Protein AF-A0A9P5BWC4-F1 (afdb_monomer_lite)

pLDDT: mean 88.91, std 15.59, range [34.78, 98.5]

Radius of gyration: 26.13 Å; chains: 1; bounding box: 69×58×62 Å

Foldseek 3Di:
DDDDWFKDKDFLADPLLVVVNCVQFPDWDDDPTMIIGGGPGGWDDWADANVNFIWTDTPVAIDTDHPDPLVVVLVCVLPPPDPDDDDRVRVQQWPDWYFDRPDPDRFAIKTWGDDDDPDDTWIWGGDPPDDIDTPVVVVVPDDDDDDDPCPDDDDDDDPPQQPDKDKDFAQDAAFPDPVDPQTDGDHHGDIDIGSDCLPDPGDQPPLLLVLLVVVVVVCVVQQDFQAHQDAPQQVVSFQPDPPPVCCVVLVVASNSHALVRVVSNVVSVVPDALVVLVVVLVCLQLVNSLRSHHPVRNPVNSVNSVVVSVSSVVSNVVRVD

Secondary structure (DSSP, 8-state):
-EEETTEEEESS--HHHHHHHHHTEEEEEE-SS-EEEEESS-EEEEEE-TTS-EEEEETTEEEEE--SHHHHHHHHHHSTT--SPPPHHHHTTEEEEEE-TTSSSTT-EEEEEPP-TTSPPPEEEE-TTSPPEEHHHHHHT--S---------------PPPS--EEEE-SSSB-SSTT-TTS--B-TT-EEEES---STT----HHHHHHHHHHHHHHHHH--TTTB-S---HHHH------TTTHHHHHHSTT---HHHHHHHHHTTS--SHHHHHHHHHHT-HHHHTTTB-TTTHHHHHHHHHHHHHHHHHHHHHHH-

Structure (mmCIF, N/CA/C/O backbone):
data_AF-A0A9P5BWC4-F1
#
_entry.id   AF-A0A9P5BWC4-F1
#
loop_
_atom_site.group_PDB
_atom_site.id
_atom_site.type_symbol
_atom_site.label_atom_id
_atom_site.label_alt_id
_atom_site.label_comp_id
_atom_site.label_asym_id
_atom_site.label_entity_id
_atom_site.label_seq_id
_atom_site.pdbx_PDB_ins_code
_atom_site.Cartn_x
_atom_site.Cartn_y
_atom_site.Cartn_z
_atom_site.occupancy
_atom_site.B_iso_or_equiv
_atom_site.auth_seq_id
_atom_site.auth_comp_id
_atom_site.auth_asym_id
_atom_site.auth_atom_id
_atom_site.pdbx_PDB_model_num
ATOM 1 N N . MET A 1 1 ? -3.310 13.155 5.811 1.00 94.44 1 MET A N 1
ATOM 2 C CA . MET A 1 1 ? -3.498 13.268 7.276 1.00 94.44 1 MET A CA 1
ATOM 3 C C . MET A 1 1 ? -2.610 12.244 7.963 1.00 94.44 1 MET A C 1
ATOM 5 O O . MET A 1 1 ? -2.406 11.184 7.387 1.00 94.44 1 MET A O 1
ATOM 9 N N . ALA A 1 2 ? -2.095 12.535 9.154 1.00 96.62 2 ALA A N 1
ATOM 10 C CA . ALA A 1 2 ? -1.363 11.582 9.986 1.00 96.62 2 ALA A CA 1
ATOM 11 C C . ALA A 1 2 ? -1.826 11.703 11.443 1.00 96.62 2 ALA A C 1
AT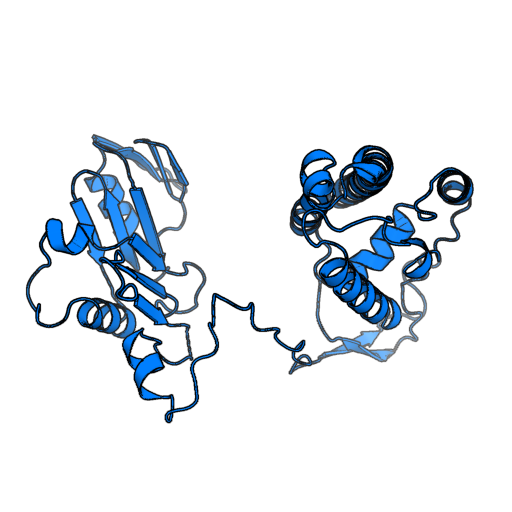OM 13 O O . ALA A 1 2 ? -2.114 12.806 11.908 1.00 96.62 2 ALA A O 1
ATOM 14 N N . TRP A 1 3 ? -1.888 10.586 12.167 1.00 97.00 3 TRP A N 1
ATOM 15 C CA . TRP A 1 3 ? -2.211 10.578 13.592 1.00 97.00 3 TRP A CA 1
ATOM 16 C C . TRP A 1 3 ? -1.465 9.467 14.327 1.00 97.00 3 TRP A C 1
ATOM 18 O O . TRP A 1 3 ? -1.082 8.454 13.743 1.00 97.00 3 TRP A O 1
ATOM 28 N N . ALA A 1 4 ? -1.242 9.675 15.621 1.00 96.38 4 ALA A N 1
ATOM 29 C CA . ALA A 1 4 ? -0.647 8.700 16.519 1.00 96.38 4 ALA A CA 1
ATOM 30 C C . ALA A 1 4 ? -1.188 8.917 17.935 1.00 96.38 4 ALA A C 1
ATOM 32 O O . ALA A 1 4 ? -0.950 9.959 18.548 1.00 96.38 4 ALA A O 1
ATOM 33 N N . LYS A 1 5 ? -1.882 7.907 18.477 1.00 94.44 5 LYS A N 1
ATOM 34 C CA . LYS A 1 5 ? -2.564 7.983 19.780 1.00 94.44 5 LYS A CA 1
ATOM 35 C C . LYS A 1 5 ? -3.547 9.162 19.805 1.00 94.44 5 LYS A C 1
ATOM 37 O O . LYS A 1 5 ? -4.587 9.080 19.164 1.00 94.44 5 LYS A O 1
ATOM 42 N N . THR A 1 6 ? -3.208 10.237 20.510 1.00 97.56 6 THR A N 1
ATOM 43 C CA . THR A 1 6 ? -4.019 11.453 20.647 1.00 97.56 6 THR A CA 1
ATOM 44 C C . THR A 1 6 ? -3.513 12.612 19.791 1.00 97.56 6 THR A C 1
ATOM 46 O O . THR A 1 6 ? -4.185 13.629 19.692 1.00 97.56 6 THR A O 1
ATOM 49 N N . SER A 1 7 ? -2.344 12.507 19.163 1.00 97.88 7 SER A N 1
ATOM 50 C CA . SER A 1 7 ? -1.806 13.576 18.317 1.00 97.88 7 SER A CA 1
ATOM 51 C C . SER A 1 7 ? -2.222 13.381 16.865 1.00 97.88 7 SER A C 1
ATOM 53 O O . SER A 1 7 ? -2.190 12.259 16.357 1.00 97.88 7 SER A O 1
ATOM 55 N N . TRP A 1 8 ? -2.545 14.471 16.175 1.00 98.38 8 TRP A N 1
ATOM 56 C CA . TRP A 1 8 ? -2.853 14.459 14.746 1.00 98.38 8 TRP A CA 1
ATOM 57 C C . TRP A 1 8 ? -2.304 15.694 14.035 1.00 98.38 8 TRP A C 1
ATOM 59 O O . TRP A 1 8 ? -2.077 16.740 14.644 1.00 98.38 8 TRP A O 1
ATOM 69 N N . ALA A 1 9 ? -2.095 15.554 12.730 1.00 98.38 9 ALA A N 1
ATOM 70 C CA . ALA A 1 9 ? -1.786 16.639 11.815 1.00 98.38 9 ALA A CA 1
ATOM 71 C C . ALA A 1 9 ? -2.451 16.385 10.456 1.00 98.38 9 ALA A C 1
ATOM 73 O O . ALA A 1 9 ? -2.458 15.261 9.937 1.00 98.38 9 ALA A O 1
ATOM 74 N N . CYS A 1 10 ? -2.997 17.431 9.849 1.00 97.75 10 CYS A N 1
ATOM 75 C CA . CYS A 1 10 ? -3.604 17.379 8.530 1.00 97.75 10 CYS A CA 1
ATOM 76 C C . CYS A 1 10 ? -3.063 18.490 7.618 1.00 97.75 10 CYS A C 1
ATOM 78 O O . CYS A 1 10 ? -2.570 19.526 8.060 1.00 97.75 10 CYS A O 1
ATOM 80 N N . HIS A 1 11 ? -3.121 18.216 6.319 1.00 97.19 11 HIS A N 1
ATOM 81 C CA . HIS A 1 11 ? -2.798 19.138 5.239 1.00 97.19 11 HIS A CA 1
ATOM 82 C C . HIS A 1 11 ? -3.686 18.759 4.056 1.00 97.19 11 HIS A C 1
ATOM 84 O O . HIS A 1 11 ? -3.757 17.573 3.721 1.00 97.19 11 HIS A O 1
ATOM 90 N N . GLY A 1 12 ? -4.368 19.739 3.460 1.00 95.50 12 GLY A N 1
ATOM 91 C CA . GLY A 1 12 ? -5.201 19.528 2.272 1.00 95.50 12 GLY A CA 1
ATOM 92 C C . GLY A 1 12 ? -6.373 18.561 2.473 1.00 95.50 12 GLY A C 1
ATOM 93 O O . GLY A 1 12 ? -6.805 17.931 1.513 1.00 95.50 12 GLY A O 1
ATOM 94 N N . VAL A 1 13 ? -6.859 18.396 3.707 1.00 96.88 13 VAL A N 1
ATOM 95 C CA . VAL A 1 13 ? -8.089 17.635 3.977 1.00 96.88 13 VAL A CA 1
ATOM 96 C C . VAL A 1 13 ? -9.312 18.544 3.796 1.00 96.88 13 VAL A C 1
ATOM 98 O O . VAL A 1 13 ? -9.171 19.765 3.877 1.00 96.88 13 VAL A O 1
ATOM 101 N N . PRO A 1 14 ? -10.514 17.991 3.563 1.00 97.31 14 PRO A N 1
ATOM 102 C CA . PRO A 1 14 ? -11.726 18.799 3.518 1.00 97.31 14 PRO A CA 1
ATOM 103 C C . PRO A 1 14 ? -11.956 19.560 4.827 1.00 97.31 14 PRO A C 1
ATOM 105 O O . PRO A 1 14 ? -11.762 19.009 5.912 1.00 97.31 14 PRO A O 1
ATOM 108 N N . ALA A 1 15 ? -12.461 20.793 4.727 1.00 97.00 15 ALA A N 1
ATOM 109 C CA . ALA A 1 15 ? -12.712 21.656 5.885 1.00 97.00 15 ALA A CA 1
ATOM 110 C C . ALA A 1 15 ? -13.647 21.014 6.928 1.00 97.00 15 ALA A C 1
ATOM 112 O O . ALA A 1 15 ? -13.484 21.247 8.120 1.00 97.00 15 ALA A O 1
ATOM 113 N N . ALA A 1 16 ? -14.594 20.172 6.498 1.00 96.81 16 ALA A N 1
ATOM 114 C CA . ALA A 1 16 ? -15.479 19.442 7.406 1.00 96.81 16 ALA A CA 1
ATOM 115 C C . ALA A 1 16 ? -14.718 18.427 8.282 1.00 96.81 16 ALA A C 1
ATOM 117 O O . ALA A 1 16 ? -14.978 18.330 9.477 1.00 96.81 16 ALA A O 1
ATOM 118 N N . VAL A 1 17 ? -13.729 17.728 7.709 1.00 97.81 17 VAL A N 1
ATOM 119 C CA . VAL A 1 17 ? -12.868 16.785 8.444 1.00 97.81 17 VAL A CA 1
ATOM 120 C C . VAL A 1 17 ? -12.001 17.534 9.448 1.00 97.81 17 VAL A C 1
ATOM 122 O O . VAL A 1 17 ? -11.876 17.119 10.595 1.00 97.81 17 VAL A O 1
ATOM 125 N N . GLU A 1 18 ? -11.408 18.651 9.023 1.00 98.06 18 GLU A N 1
ATOM 126 C CA . GLU A 1 18 ? -10.597 19.496 9.898 1.00 98.06 18 GLU A CA 1
ATOM 127 C C . GLU A 1 18 ? -11.415 20.067 11.062 1.00 98.06 18 GLU A C 1
ATOM 129 O O . GLU A 1 18 ? -10.979 19.986 12.208 1.00 98.06 18 GLU A O 1
ATOM 134 N N . ALA A 1 19 ? -12.619 20.576 10.788 1.00 97.88 19 ALA A N 1
ATOM 135 C CA . ALA A 1 19 ? -13.518 21.101 11.810 1.00 97.88 19 ALA A CA 1
ATOM 136 C C . ALA A 1 19 ? -13.886 20.037 12.856 1.00 97.88 19 ALA A C 1
ATOM 138 O O . ALA A 1 19 ? -13.825 20.321 14.053 1.00 97.88 19 ALA A O 1
ATOM 139 N N . GLU A 1 20 ? -14.194 18.809 12.423 1.00 98.12 20 GLU A N 1
ATOM 140 C CA . GLU A 1 20 ? -14.492 17.694 13.329 1.00 98.12 20 GLU A CA 1
ATOM 141 C C . GLU A 1 20 ? -13.274 17.340 14.199 1.00 98.12 20 GLU A C 1
ATOM 143 O O . GLU A 1 20 ? -13.383 17.222 15.418 1.00 98.12 20 GLU A O 1
ATOM 148 N N . LEU A 1 21 ? -12.076 17.248 13.610 1.00 98.12 21 LEU A N 1
ATOM 149 C CA . LEU A 1 21 ? -10.846 16.977 14.365 1.00 98.12 21 LEU A CA 1
ATOM 150 C C . LEU A 1 21 ? -10.536 18.083 15.381 1.00 98.12 21 LEU A C 1
ATOM 152 O O . LEU A 1 21 ? -10.127 17.787 16.506 1.00 98.12 21 LEU A O 1
ATOM 156 N N . CYS A 1 22 ? -10.755 19.348 15.020 1.00 97.94 22 CYS A N 1
ATOM 157 C CA . CYS A 1 22 ? -10.621 20.481 15.932 1.00 97.94 22 CYS A CA 1
ATOM 158 C C . CYS A 1 22 ? -11.639 20.417 17.078 1.00 97.94 22 CYS A C 1
ATOM 160 O O . CYS A 1 22 ? -11.273 20.707 18.217 1.00 97.94 22 CYS A O 1
ATOM 162 N N . GLN A 1 23 ? -12.876 19.991 16.809 1.00 97.81 23 GLN A N 1
ATOM 163 C CA . GLN A 1 23 ? -13.914 19.803 17.826 1.00 97.81 23 GLN A CA 1
ATOM 164 C C . GLN A 1 23 ? -13.590 18.652 18.791 1.00 97.81 23 GLN A C 1
ATOM 166 O O . GLN A 1 23 ? -13.830 18.774 19.991 1.00 97.81 23 GLN A O 1
ATOM 171 N N . LEU A 1 24 ? -12.998 17.567 18.288 1.00 97.69 24 LEU A N 1
ATOM 172 C CA . LEU A 1 24 ? -12.519 16.432 19.089 1.00 97.69 24 LEU A CA 1
ATOM 173 C C . LEU A 1 24 ? -11.205 16.726 19.835 1.00 97.69 24 LEU A C 1
ATOM 175 O O . LEU A 1 24 ? -10.704 15.886 20.586 1.00 97.69 24 LEU A O 1
ATOM 179 N N . SER A 1 25 ? -10.607 17.900 19.618 1.00 98.19 25 SER A N 1
ATOM 180 C CA . SER A 1 25 ? -9.316 18.269 20.192 1.00 98.19 25 SER A CA 1
ATOM 181 C C . SER A 1 25 ? -9.442 19.075 21.476 1.00 98.19 25 SER A C 1
ATOM 183 O O . SER A 1 25 ? -10.144 20.076 21.548 1.00 98.19 25 SER A O 1
ATOM 185 N N . SER A 1 26 ? -8.658 18.685 22.481 1.00 97.81 26 SER A N 1
ATOM 186 C CA . SER A 1 26 ? -8.437 19.478 23.696 1.00 97.81 26 SER A CA 1
ATOM 187 C C . SER A 1 26 ? -7.646 20.762 23.417 1.00 97.81 26 SER A C 1
ATOM 189 O O . SER A 1 26 ? -7.842 21.777 24.081 1.00 97.81 26 SER A O 1
ATOM 191 N N . ALA A 1 27 ? -6.756 20.717 22.423 1.00 98.06 27 ALA A N 1
ATOM 192 C CA . ALA A 1 27 ? -5.998 21.849 21.913 1.00 98.06 27 ALA A CA 1
ATOM 193 C C . ALA A 1 27 ? -5.637 21.599 20.446 1.00 98.06 27 ALA A C 1
ATOM 195 O O . ALA A 1 27 ? -5.314 20.472 20.070 1.00 98.06 27 ALA A O 1
ATOM 196 N N . HIS A 1 28 ? -5.645 22.647 19.629 1.00 98.00 28 HIS A N 1
ATOM 197 C CA . HIS A 1 28 ? -5.171 22.597 18.250 1.00 98.00 28 HIS A CA 1
ATOM 198 C C . HIS A 1 28 ? -4.432 23.889 17.896 1.00 98.00 28 HIS A C 1
ATOM 200 O O . HIS A 1 28 ? -4.566 24.913 18.567 1.00 98.00 28 HIS A O 1
ATOM 206 N N . MET A 1 29 ? -3.616 23.814 16.855 1.00 97.62 29 MET A N 1
ATOM 207 C CA . MET A 1 29 ? -2.871 24.920 16.284 1.00 97.62 29 MET A CA 1
ATOM 208 C C . MET A 1 29 ? -3.071 24.896 14.773 1.00 97.62 29 MET A C 1
ATOM 210 O O . MET A 1 29 ? -2.797 23.894 14.112 1.00 97.62 29 MET A O 1
ATOM 214 N N . GLU A 1 30 ? -3.520 26.024 14.241 1.00 97.75 30 GLU A N 1
ATOM 215 C CA . GLU A 1 30 ? -3.665 26.246 12.809 1.00 97.75 30 GLU A CA 1
ATOM 216 C C . GLU A 1 30 ? -2.444 27.018 12.295 1.00 97.75 30 GLU A C 1
ATOM 218 O O . GLU A 1 30 ? -2.030 28.033 12.865 1.00 97.75 30 GLU A O 1
ATOM 223 N N . SER A 1 31 ? -1.834 26.527 11.220 1.00 95.75 31 SER A N 1
ATOM 224 C CA . SER A 1 31 ? -0.786 27.232 10.481 1.00 95.75 31 SER A CA 1
ATOM 225 C C . SER A 1 31 ? -1.206 27.396 9.022 1.00 95.75 31 SER A C 1
ATOM 227 O O . SER A 1 31 ? -2.163 26.781 8.571 1.00 95.75 31 SER A O 1
ATOM 229 N N . LYS A 1 32 ? -0.464 28.194 8.242 1.00 94.50 32 LYS A N 1
ATOM 230 C CA . LYS A 1 32 ? -0.813 28.485 6.835 1.00 94.50 32 LYS A CA 1
ATOM 231 C C . LYS A 1 32 ? -1.010 27.248 5.954 1.00 94.50 32 LYS A C 1
ATOM 233 O O . LYS A 1 32 ? -1.669 27.349 4.927 1.00 94.50 32 LYS A O 1
ATOM 238 N N . SER A 1 33 ? -0.367 26.135 6.292 1.00 94.62 33 SER A N 1
ATOM 239 C CA . SER A 1 33 ? -0.418 24.910 5.497 1.00 94.62 33 SER A CA 1
ATOM 240 C C . SER A 1 33 ? -0.833 23.690 6.303 1.00 94.62 33 SER A C 1
ATOM 242 O O . SER A 1 33 ? -1.333 22.743 5.719 1.00 94.62 33 SER A O 1
ATOM 244 N N . ILE A 1 34 ? -0.604 23.657 7.611 1.00 97.44 34 ILE A N 1
ATOM 245 C CA . ILE A 1 34 ? -0.814 22.455 8.422 1.00 97.44 34 ILE A CA 1
ATOM 246 C C . ILE A 1 34 ? -1.652 22.819 9.637 1.00 97.44 34 ILE A C 1
ATOM 248 O O . ILE A 1 34 ? -1.305 23.758 10.356 1.00 97.44 34 ILE A O 1
ATOM 252 N N . THR A 1 35 ? -2.675 22.023 9.910 1.00 98.44 35 THR A N 1
ATOM 253 C CA . THR A 1 35 ? -3.417 22.077 11.171 1.00 98.44 35 THR A CA 1
ATOM 254 C C . THR A 1 35 ? -3.061 20.841 11.979 1.00 98.44 35 THR A C 1
ATOM 256 O O . THR A 1 35 ? -2.995 19.733 11.444 1.00 98.44 35 THR A O 1
ATOM 259 N N . CYS A 1 36 ? -2.753 21.015 13.258 1.00 98.50 36 CYS A N 1
ATOM 260 C CA . CYS A 1 36 ? -2.413 19.911 14.147 1.00 98.50 36 CYS A CA 1
ATOM 261 C C . CYS A 1 36 ? -3.035 20.095 15.525 1.00 98.50 36 CYS A C 1
ATOM 263 O O . CYS A 1 36 ? -3.363 21.208 15.929 1.00 98.50 36 CYS A O 1
ATOM 265 N N . GLY A 1 37 ? -3.193 19.004 16.267 1.00 98.19 37 GLY A N 1
ATOM 266 C CA . GLY A 1 37 ? -3.818 19.067 17.580 1.00 98.19 37 GLY A CA 1
ATOM 267 C C . GLY A 1 37 ? -3.627 17.827 18.438 1.00 98.19 37 GLY A C 1
ATOM 268 O O . GLY A 1 37 ? -2.994 16.842 18.044 1.00 98.19 37 GLY A O 1
ATOM 269 N N . PHE A 1 38 ? -4.183 17.919 19.642 1.00 98.19 38 PHE A N 1
ATOM 270 C CA . PHE A 1 38 ? -4.240 16.867 20.646 1.00 98.19 38 PHE A CA 1
ATOM 271 C C . PHE A 1 38 ? -5.699 16.552 20.952 1.00 98.19 38 PHE A C 1
ATOM 273 O O . PHE A 1 38 ? -6.398 17.337 21.597 1.00 98.19 38 PHE A O 1
ATOM 280 N N . LEU A 1 39 ? -6.143 15.390 20.502 1.00 98.06 39 LEU A N 1
ATOM 281 C CA . LEU A 1 39 ? -7.465 14.846 20.755 1.00 98.06 39 LEU A CA 1
ATOM 282 C C . LEU A 1 39 ? -7.668 14.604 22.246 1.00 98.06 39 LEU A C 1
ATOM 284 O O . LEU A 1 39 ? -6.728 14.255 22.965 1.00 98.06 39 LEU A O 1
ATOM 288 N N . THR A 1 40 ? -8.905 14.762 22.699 1.00 97.56 40 THR A N 1
ATOM 289 C CA . THR A 1 40 ? -9.308 14.338 24.044 1.00 97.56 40 THR A CA 1
ATOM 290 C C . THR A 1 40 ? -9.186 12.825 24.228 1.00 97.56 40 THR A C 1
ATOM 292 O O . THR A 1 40 ? -8.901 12.385 25.335 1.00 97.56 40 THR A O 1
ATOM 295 N N . ASP A 1 41 ? -9.329 12.051 23.146 1.00 95.81 41 ASP A N 1
ATOM 296 C CA . ASP A 1 41 ? -9.208 10.589 23.115 1.00 95.81 41 ASP A CA 1
ATOM 297 C C . ASP A 1 41 ? -8.526 10.085 21.828 1.00 95.81 41 ASP A C 1
ATOM 299 O O . ASP A 1 41 ? -8.212 10.860 20.932 1.00 95.81 41 ASP A O 1
ATOM 303 N N . SER A 1 42 ? -8.257 8.782 21.704 1.00 96.44 42 SER A N 1
ATOM 304 C CA . SER A 1 42 ? -7.598 8.238 20.505 1.00 96.44 42 SER A CA 1
ATOM 305 C C . SER A 1 42 ? -8.540 8.044 19.308 1.00 96.44 42 SER A C 1
ATOM 307 O O . SER A 1 42 ? -9.707 7.684 19.482 1.00 96.44 42 SER A O 1
ATOM 309 N N . LEU A 1 43 ? -7.992 8.215 18.098 1.00 97.38 43 LEU A N 1
ATOM 310 C CA . LEU A 1 43 ? -8.630 7.840 16.829 1.00 97.38 43 LEU A CA 1
ATOM 311 C C . LEU A 1 43 ? -8.321 6.387 16.476 1.00 97.38 43 LEU A C 1
ATOM 313 O O . LEU A 1 43 ? -7.153 5.982 16.472 1.00 97.38 43 LEU A O 1
ATOM 317 N N . SER A 1 44 ? -9.356 5.647 16.097 1.00 96.69 44 SER A N 1
ATOM 318 C CA . SER A 1 44 ? -9.247 4.265 15.622 1.00 96.69 44 SER A CA 1
ATOM 319 C C . SER A 1 44 ? -9.236 4.208 14.096 1.00 96.69 44 SER A C 1
ATOM 321 O O . SER A 1 44 ? -8.419 3.499 13.509 1.00 96.69 44 SER A O 1
ATOM 323 N N . GLN A 1 45 ? -10.089 5.003 13.445 1.00 97.38 45 GLN A N 1
ATOM 324 C CA . GLN A 1 45 ? -10.228 5.027 11.993 1.00 97.38 45 GLN A CA 1
ATOM 325 C C . GLN A 1 45 ? -10.593 6.424 11.507 1.00 97.38 45 GLN A C 1
ATOM 327 O O . GLN A 1 45 ? -11.448 7.086 12.086 1.00 97.38 45 GLN A O 1
ATOM 332 N N . VAL A 1 46 ? -9.965 6.857 10.414 1.00 97.69 46 VAL A N 1
ATOM 333 C CA . VAL A 1 46 ? -10.356 8.067 9.691 1.00 97.69 46 VAL A CA 1
ATOM 334 C C . VAL A 1 46 ? -10.275 7.798 8.197 1.00 97.69 46 VAL A C 1
ATOM 336 O O . VAL A 1 46 ? -9.236 7.374 7.694 1.00 97.69 46 VAL A O 1
ATOM 339 N N . ALA A 1 47 ? -11.374 8.056 7.499 1.00 98.00 47 ALA A N 1
ATOM 340 C CA . ALA A 1 47 ? -11.492 7.961 6.053 1.00 98.00 47 ALA A CA 1
ATOM 341 C C . ALA A 1 47 ? -12.185 9.220 5.529 1.00 98.00 47 ALA A C 1
ATOM 343 O O . ALA A 1 47 ? -13.097 9.743 6.169 1.00 98.00 47 ALA A O 1
ATOM 344 N N . TRP A 1 48 ? -11.758 9.720 4.374 1.00 98.00 48 TRP A N 1
ATOM 345 C CA . TRP A 1 48 ? -12.344 10.911 3.766 1.00 98.00 48 TRP A CA 1
ATOM 346 C C . TRP A 1 48 ? -12.167 10.907 2.252 1.00 98.00 48 TRP A C 1
ATOM 348 O O . TRP A 1 48 ? -11.301 10.221 1.715 1.00 98.00 48 TRP A O 1
ATOM 358 N N . HIS A 1 49 ? -12.969 11.724 1.583 1.00 97.94 49 HIS A N 1
ATOM 359 C CA . HIS A 1 49 ? -12.836 12.067 0.175 1.00 97.94 49 HIS A CA 1
ATOM 360 C C . HIS A 1 49 ? -12.764 13.597 0.016 1.00 97.94 49 HIS A C 1
ATOM 362 O O . HIS A 1 49 ? -13.211 14.342 0.887 1.00 97.94 49 HIS A O 1
ATOM 368 N N . GLY A 1 50 ? -12.182 14.088 -1.084 1.00 95.62 50 GLY A N 1
ATOM 369 C CA . GLY A 1 50 ? -11.963 15.521 -1.333 1.00 95.62 50 GLY A CA 1
ATOM 370 C C . GLY A 1 50 ? -13.227 16.394 -1.425 1.00 95.62 50 GLY A C 1
ATOM 371 O O . GLY A 1 50 ? -13.125 17.612 -1.315 1.00 95.62 50 GLY A O 1
ATOM 372 N N . ASP A 1 51 ? -14.408 15.796 -1.583 1.00 95.38 51 ASP A N 1
ATOM 373 C CA . ASP A 1 51 ? -15.713 16.482 -1.642 1.00 95.38 51 ASP A CA 1
ATOM 374 C C . ASP A 1 51 ? -16.298 16.820 -0.259 1.00 95.38 51 ASP A C 1
ATOM 376 O O . ASP A 1 51 ? -17.316 17.497 -0.174 1.00 95.38 51 ASP A O 1
ATOM 380 N N . GLY A 1 52 ? -15.662 16.371 0.829 1.00 96.25 52 GLY A N 1
ATOM 381 C CA . GLY A 1 52 ? -16.171 16.553 2.189 1.00 96.25 52 GLY A CA 1
ATOM 382 C C . GLY A 1 52 ? -16.938 15.358 2.750 1.00 96.25 52 GLY A C 1
ATOM 383 O O . GLY A 1 52 ? -17.410 15.434 3.883 1.00 96.25 52 GLY A O 1
ATOM 384 N N . THR A 1 53 ? -17.023 14.248 2.014 1.00 97.38 53 THR A N 1
ATOM 385 C CA . THR A 1 53 ? -17.459 12.952 2.543 1.00 97.38 53 THR A CA 1
ATOM 386 C C . THR A 1 53 ? -16.405 12.419 3.523 1.00 97.38 53 THR A C 1
ATOM 388 O O . THR A 1 53 ? -15.223 12.352 3.181 1.00 97.38 53 THR A O 1
ATOM 391 N N . TYR A 1 54 ? -16.801 12.019 4.735 1.00 98.31 54 TYR A N 1
ATOM 392 C CA . TYR A 1 54 ? -15.891 11.460 5.738 1.00 98.31 54 TYR A CA 1
ATOM 393 C C . TYR A 1 54 ? -16.543 10.484 6.715 1.00 98.31 54 TYR A C 1
ATOM 395 O O . TYR A 1 54 ? -17.755 10.484 6.926 1.00 98.31 54 TYR A O 1
ATOM 403 N N . PHE A 1 55 ? -15.688 9.683 7.348 1.00 98.25 55 PHE A N 1
ATOM 404 C CA . PHE A 1 55 ? -15.985 8.841 8.497 1.00 98.25 55 PHE A CA 1
ATOM 405 C C . PHE A 1 55 ? -14.821 8.910 9.494 1.00 98.25 55 PHE A C 1
ATOM 407 O O . PHE A 1 55 ? -13.660 8.740 9.117 1.00 98.25 55 PHE A O 1
ATOM 414 N N . ILE A 1 56 ? -15.133 9.153 10.763 1.00 98.19 56 ILE A N 1
ATOM 415 C CA . ILE A 1 56 ? -14.193 9.230 11.880 1.00 98.19 56 ILE A CA 1
ATOM 416 C C . ILE A 1 56 ? -14.720 8.339 13.008 1.00 98.19 56 ILE A C 1
ATOM 418 O O . ILE A 1 56 ? -15.818 8.549 13.522 1.00 98.19 56 ILE A O 1
ATOM 422 N N . GLU A 1 57 ? -13.913 7.367 13.420 1.00 97.69 57 GLU A N 1
ATOM 423 C CA . GLU A 1 57 ? -14.104 6.585 14.639 1.00 97.69 57 GLU A CA 1
ATOM 424 C C . GLU A 1 57 ? -13.101 7.051 15.696 1.00 97.69 57 GLU A C 1
ATOM 426 O O . GLU A 1 57 ? -11.881 6.919 15.535 1.00 97.69 57 GLU A O 1
ATOM 431 N N . ALA A 1 58 ? -13.633 7.560 16.801 1.00 96.81 58 ALA A N 1
ATOM 432 C CA . ALA A 1 58 ? -12.892 7.921 17.997 1.00 96.81 58 ALA A CA 1
ATOM 433 C C . ALA A 1 58 ? -13.428 7.132 19.197 1.00 96.81 58 ALA A C 1
ATOM 435 O O . ALA A 1 58 ? -14.538 6.606 19.183 1.00 96.81 58 ALA A O 1
ATOM 436 N N . GLN A 1 59 ? -12.680 7.106 20.297 1.00 94.50 59 GLN A N 1
ATOM 437 C CA . GLN A 1 59 ? -13.157 6.468 21.532 1.00 94.50 59 GLN A CA 1
ATOM 438 C C . GLN A 1 59 ? -14.464 7.087 22.071 1.00 94.50 59 GLN A C 1
ATOM 440 O O . GLN A 1 59 ? -15.238 6.410 22.745 1.00 94.50 59 GLN A O 1
ATOM 445 N N . GLN A 1 60 ? -14.712 8.367 21.773 1.00 93.25 60 GLN A N 1
ATOM 446 C CA . GLN A 1 60 ? -15.916 9.096 22.191 1.00 93.25 60 GLN A CA 1
ATOM 447 C C . GLN A 1 60 ? -17.151 8.768 21.349 1.00 93.25 60 GLN A C 1
ATOM 449 O O . GLN A 1 60 ? -18.268 9.078 21.763 1.00 93.25 60 GLN A O 1
ATOM 454 N N . GLY A 1 61 ? -16.966 8.162 20.176 1.00 96.06 61 GLY A N 1
ATOM 455 C CA . GLY A 1 61 ? -18.051 7.853 19.261 1.00 96.06 61 GLY A CA 1
ATOM 456 C C . GLY A 1 61 ? -17.639 7.904 17.795 1.00 96.06 61 GLY A C 1
ATOM 457 O O . GLY A 1 61 ? -16.462 7.870 17.437 1.00 96.06 61 GLY A O 1
ATOM 458 N N . TYR A 1 62 ? -18.657 7.985 16.951 1.00 96.75 62 TYR A N 1
ATOM 459 C CA . TYR A 1 62 ? -18.542 7.914 15.504 1.00 96.75 62 TYR A CA 1
ATOM 460 C C . TYR A 1 62 ? -19.102 9.195 14.896 1.00 96.75 62 TYR A C 1
ATOM 462 O O . TYR A 1 62 ? -20.186 9.637 15.279 1.00 96.75 62 TYR A O 1
ATOM 470 N N . PHE A 1 63 ? -18.386 9.748 13.926 1.00 96.81 63 PHE A N 1
ATOM 471 C CA . PHE A 1 63 ? -18.738 10.988 13.245 1.00 96.81 63 PHE A CA 1
ATOM 472 C C . PHE A 1 63 ? -18.638 10.745 11.747 1.00 96.81 63 PHE A C 1
ATOM 474 O O . PHE A 1 63 ? -17.639 10.210 11.267 1.00 96.81 63 PHE A O 1
ATOM 481 N N . TRP A 1 64 ? -19.678 11.083 10.995 1.00 97.12 64 TRP A N 1
ATOM 482 C CA . TRP A 1 64 ? -19.683 10.867 9.554 1.00 97.12 64 TRP A CA 1
ATOM 483 C C . TRP A 1 64 ? -20.561 11.885 8.843 1.00 97.12 64 TRP A C 1
ATOM 485 O O . TRP A 1 64 ? -21.575 12.342 9.370 1.00 97.12 64 TRP A O 1
ATOM 495 N N . ASN A 1 65 ? -20.182 12.185 7.608 1.00 96.88 65 ASN A N 1
ATOM 496 C CA . ASN A 1 65 ? -20.960 12.978 6.672 1.00 96.88 65 ASN A CA 1
ATOM 497 C C . ASN A 1 65 ? -20.743 12.401 5.275 1.00 96.88 65 ASN A C 1
ATOM 499 O O . ASN A 1 65 ? -19.597 12.243 4.862 1.00 96.88 65 ASN A O 1
ATOM 503 N N . PHE A 1 66 ? -21.810 12.085 4.545 1.00 96.50 66 PHE A N 1
ATOM 504 C CA . PHE A 1 66 ? -21.709 11.530 3.194 1.00 96.50 66 PHE A CA 1
ATOM 505 C C . PHE A 1 66 ? -22.475 12.422 2.224 1.00 96.50 66 PHE A C 1
ATOM 507 O O . PHE A 1 66 ? -23.702 12.368 2.181 1.00 96.50 66 PHE A O 1
ATOM 514 N N . ASP A 1 67 ? -21.742 13.240 1.466 1.00 94.56 67 ASP A N 1
ATOM 515 C CA . ASP A 1 67 ? -22.335 14.182 0.507 1.00 94.56 67 ASP A CA 1
ATOM 516 C C . ASP A 1 67 ? -22.807 13.452 -0.765 1.00 94.56 67 ASP A C 1
ATOM 518 O O . ASP A 1 67 ? -23.870 13.730 -1.322 1.00 94.56 67 ASP A O 1
ATOM 522 N N . SER A 1 68 ? -22.067 12.415 -1.174 1.00 94.56 68 SER A N 1
ATOM 523 C CA . SER A 1 68 ? -22.465 11.527 -2.266 1.00 94.56 68 SER A CA 1
ATOM 524 C C . SER A 1 68 ? -23.710 10.711 -1.911 1.00 94.56 68 SER A C 1
ATOM 526 O O . SER A 1 68 ? -23.707 9.873 -1.002 1.00 94.56 68 SER A O 1
ATOM 528 N N . SER A 1 69 ? -24.767 10.882 -2.712 1.00 95.44 69 SER A N 1
ATOM 529 C CA . SER A 1 69 ? -25.999 10.092 -2.589 1.00 95.44 69 SER A CA 1
ATOM 530 C C . SER A 1 69 ? -25.760 8.587 -2.749 1.00 95.44 69 SER A C 1
ATOM 532 O O . SER A 1 69 ? -26.454 7.794 -2.116 1.00 95.44 69 SER A O 1
ATOM 534 N N . ILE A 1 70 ? -24.768 8.169 -3.545 1.00 95.50 70 ILE A N 1
ATOM 535 C CA . ILE A 1 70 ? -24.438 6.751 -3.724 1.00 95.50 70 ILE A CA 1
ATOM 536 C C . ILE A 1 70 ? -23.829 6.185 -2.442 1.00 95.50 70 ILE A C 1
ATOM 538 O O . ILE A 1 70 ? -24.293 5.153 -1.953 1.00 95.50 70 ILE A O 1
ATOM 542 N N . THR A 1 71 ? -22.860 6.891 -1.859 1.00 96.62 71 THR A N 1
ATOM 543 C CA . THR A 1 71 ? -22.224 6.510 -0.588 1.00 96.62 71 THR A CA 1
ATOM 544 C C . THR A 1 71 ? -23.234 6.485 0.548 1.00 96.62 71 THR A C 1
ATOM 546 O O . THR A 1 71 ? -23.303 5.505 1.288 1.00 96.62 71 THR A O 1
ATOM 549 N N . TYR A 1 72 ? -24.095 7.501 0.636 1.00 96.19 72 TYR A N 1
ATOM 550 C CA . TYR A 1 72 ? -25.176 7.537 1.617 1.00 96.19 72 TYR A CA 1
ATOM 551 C C . TYR A 1 72 ? -26.158 6.369 1.443 1.00 96.19 72 TYR A C 1
ATOM 553 O O . TYR A 1 72 ? -26.493 5.685 2.408 1.00 96.19 72 TYR A O 1
ATOM 561 N N . ASN A 1 73 ? -26.594 6.083 0.214 1.00 95.44 73 ASN A N 1
ATOM 562 C CA . ASN A 1 73 ? -27.510 4.973 -0.053 1.00 95.44 73 ASN A CA 1
ATOM 563 C C . ASN A 1 73 ? -26.875 3.615 0.268 1.00 95.44 73 ASN A C 1
ATOM 565 O O . ASN A 1 73 ? -27.551 2.737 0.801 1.00 95.44 73 ASN A O 1
ATOM 569 N N . ALA A 1 74 ? -25.591 3.426 -0.038 1.00 95.88 74 ALA A N 1
ATOM 570 C CA . ALA A 1 74 ? -24.845 2.229 0.335 1.00 95.88 74 ALA A CA 1
ATOM 571 C C . ALA A 1 74 ? -24.716 2.082 1.856 1.00 95.88 74 ALA A C 1
ATOM 573 O O . ALA A 1 74 ? -24.924 0.989 2.382 1.00 95.88 74 ALA A O 1
ATOM 574 N N . TRP A 1 75 ? -24.454 3.185 2.559 1.00 96.06 75 TRP A N 1
ATOM 575 C CA . TRP A 1 75 ? -24.451 3.220 4.015 1.00 96.06 75 TRP A CA 1
ATOM 576 C C . TRP A 1 75 ? -25.809 2.805 4.585 1.00 96.06 75 TRP A C 1
ATOM 578 O O . TRP A 1 75 ? -25.877 1.880 5.385 1.00 96.06 75 TRP A O 1
ATOM 588 N N . VAL A 1 76 ? -26.911 3.404 4.126 1.00 94.69 76 VAL A N 1
ATOM 589 C CA . VAL A 1 76 ? -28.268 3.041 4.574 1.00 94.69 76 VAL A CA 1
ATOM 590 C C . VAL A 1 76 ? -28.590 1.573 4.275 1.00 94.69 76 VAL A C 1
ATOM 592 O O . VAL A 1 76 ? -29.164 0.888 5.120 1.00 94.69 76 VAL A O 1
ATOM 595 N N . LYS A 1 77 ? -28.185 1.054 3.108 1.00 94.00 77 LYS A N 1
ATOM 596 C CA . LYS A 1 77 ? -28.369 -0.364 2.748 1.00 94.00 77 LYS A CA 1
ATOM 597 C C . LYS A 1 77 ? -27.649 -1.318 3.700 1.00 94.00 77 LYS A C 1
ATOM 599 O O . LYS A 1 77 ? -28.182 -2.382 3.987 1.00 94.00 77 LYS A O 1
ATOM 604 N N . LEU A 1 78 ? -26.482 -0.936 4.219 1.00 95.12 78 LEU A N 1
ATOM 605 C CA . LEU A 1 78 ? -25.733 -1.730 5.198 1.00 95.12 78 LEU A CA 1
ATOM 606 C C . LEU A 1 78 ? -26.466 -1.855 6.558 1.00 95.12 78 LEU A C 1
ATOM 608 O O . LEU A 1 78 ? -26.170 -2.756 7.355 1.00 95.12 78 LEU A O 1
ATOM 612 N N . TRP A 1 79 ? -27.449 -0.982 6.814 1.00 94.50 79 TRP A N 1
ATOM 613 C CA . TRP A 1 79 ? -28.237 -0.906 8.049 1.00 94.50 79 TRP A CA 1
ATOM 614 C C . TRP A 1 79 ? -29.753 -1.022 7.779 1.00 94.50 79 TRP A C 1
ATOM 616 O O . TRP A 1 79 ? -30.514 -0.079 8.024 1.00 94.50 79 TRP A O 1
ATOM 626 N N . PRO A 1 80 ? -30.238 -2.177 7.281 1.00 87.94 80 PRO A N 1
ATOM 627 C CA . PRO A 1 80 ? -31.630 -2.328 6.870 1.00 87.94 80 PRO A CA 1
ATOM 628 C C . PRO A 1 80 ? -32.607 -2.121 8.038 1.00 87.94 80 PRO A C 1
ATOM 630 O O . PRO A 1 80 ? -32.391 -2.581 9.159 1.00 87.94 80 PRO A O 1
ATOM 633 N N . GLY A 1 81 ? -33.722 -1.435 7.765 1.00 84.06 81 GLY A N 1
ATOM 634 C CA . GLY A 1 81 ? -34.783 -1.192 8.751 1.00 84.06 81 GLY A CA 1
ATOM 635 C C . GLY A 1 81 ? -34.497 -0.062 9.748 1.00 84.06 81 GLY A C 1
ATOM 636 O O . GLY A 1 81 ? -35.221 0.076 10.740 1.00 84.06 81 GLY A O 1
ATOM 637 N N . ARG A 1 82 ? -33.465 0.756 9.500 1.00 77.69 82 ARG A N 1
ATOM 638 C CA . ARG A 1 82 ? -33.098 1.913 10.323 1.00 77.69 82 ARG A CA 1
ATOM 639 C C . ARG A 1 82 ? -33.008 3.170 9.458 1.00 77.69 82 ARG A C 1
ATOM 641 O O . ARG A 1 82 ? -32.036 3.394 8.754 1.00 77.69 82 ARG A O 1
ATOM 648 N N . PHE A 1 83 ? -34.044 4.002 9.534 1.00 68.38 83 PHE A N 1
ATOM 649 C CA . PHE A 1 83 ? -34.041 5.354 8.955 1.00 68.38 83 PHE A CA 1
ATOM 650 C C . PHE A 1 83 ? -33.652 6.429 9.987 1.00 68.38 83 PHE A C 1
ATOM 652 O O . PHE A 1 83 ? -33.498 7.595 9.641 1.00 68.38 83 PHE A O 1
ATOM 659 N N . ALA A 1 84 ? -33.530 6.039 11.260 1.00 67.69 84 ALA A N 1
ATOM 660 C CA . ALA A 1 84 ? -33.122 6.900 12.364 1.00 67.69 84 ALA A CA 1
ATOM 661 C C . ALA A 1 84 ? -31.610 6.788 12.623 1.00 67.69 84 ALA A C 1
ATOM 663 O O . ALA A 1 84 ? -30.973 5.835 12.175 1.00 67.69 84 ALA A O 1
ATOM 664 N N . ALA A 1 85 ? -31.062 7.760 13.361 1.00 85.88 85 ALA A N 1
ATOM 665 C CA . ALA A 1 85 ? -29.666 7.781 13.791 1.00 85.88 85 ALA A CA 1
ATOM 666 C C . ALA A 1 85 ? -29.244 6.425 14.386 1.00 85.88 85 ALA A C 1
ATOM 668 O O . ALA A 1 85 ? -29.911 5.904 15.282 1.00 85.88 85 ALA A O 1
ATOM 669 N N . LEU A 1 86 ? -28.153 5.861 13.861 1.00 92.56 86 LEU A N 1
ATOM 670 C CA . LEU A 1 86 ? -27.594 4.591 14.322 1.00 92.56 86 LEU A CA 1
ATOM 671 C C . LEU A 1 86 ? -27.113 4.730 15.768 1.00 92.56 86 LEU A C 1
ATOM 673 O O . LEU A 1 86 ? -26.510 5.738 16.141 1.00 92.56 86 LEU A O 1
ATOM 677 N N . SER A 1 87 ? -27.368 3.713 16.586 1.00 93.81 87 SER A N 1
ATOM 678 C CA . SER A 1 87 ? -26.832 3.657 17.946 1.00 93.81 87 SER A CA 1
ATOM 679 C C . SER A 1 87 ? -25.320 3.402 17.939 1.00 93.81 87 SER A C 1
ATOM 681 O O . SER A 1 87 ? -24.782 2.803 17.008 1.00 93.81 87 SER A O 1
ATOM 683 N N . LEU A 1 88 ? -24.625 3.791 19.017 1.00 93.56 88 LEU A N 1
ATOM 684 C CA . LEU A 1 88 ? -23.194 3.489 19.186 1.00 93.56 88 LEU A CA 1
ATOM 685 C C . LEU A 1 88 ? -22.912 1.980 19.107 1.00 93.56 88 LEU A C 1
ATOM 687 O O . LEU A 1 88 ? -21.898 1.570 18.552 1.00 93.56 88 LEU A O 1
ATOM 691 N N . THR A 1 89 ? -23.823 1.150 19.624 1.00 94.56 89 THR A N 1
ATOM 692 C CA . THR A 1 89 ? -23.717 -0.312 19.543 1.00 94.56 89 THR A CA 1
ATOM 693 C C . THR A 1 89 ? -23.792 -0.802 18.100 1.00 94.56 89 THR A C 1
ATOM 695 O O . THR A 1 89 ? -22.963 -1.613 17.705 1.00 94.56 89 THR A O 1
ATOM 698 N N . GLU A 1 90 ? -24.728 -0.287 17.298 1.00 94.88 90 GLU A N 1
ATOM 699 C CA . GLU A 1 90 ? -24.820 -0.633 15.873 1.00 94.88 90 GLU A CA 1
ATOM 700 C C . GLU A 1 90 ? -23.571 -0.176 15.114 1.00 94.88 90 GLU A C 1
ATOM 702 O O . GLU A 1 90 ? -23.006 -0.955 14.357 1.00 94.88 90 GLU A O 1
ATOM 707 N N . LEU A 1 91 ? -23.084 1.041 15.355 1.00 95.69 91 LEU A N 1
ATOM 708 C CA . LEU A 1 91 ? -21.884 1.560 14.690 1.00 95.69 91 LEU A CA 1
ATOM 709 C C . LEU A 1 91 ? -20.621 0.781 15.061 1.00 95.69 91 LEU A C 1
ATOM 711 O O . LEU A 1 91 ? -19.768 0.579 14.202 1.00 95.69 91 LEU A O 1
ATOM 715 N N . SER A 1 92 ? -20.545 0.251 16.286 1.00 95.56 92 SER A N 1
ATOM 716 C CA . SER A 1 92 ? -19.459 -0.641 16.705 1.00 95.56 92 SER A CA 1
ATOM 717 C C . SER A 1 92 ? -19.413 -1.967 15.944 1.00 95.56 92 SER A C 1
ATOM 719 O O . SER A 1 92 ? -18.436 -2.708 16.060 1.00 95.56 92 SER A O 1
ATOM 721 N N . GLU A 1 93 ? -20.452 -2.294 15.171 1.00 97.19 93 GLU A N 1
ATOM 722 C CA . GLU A 1 93 ? -20.437 -3.427 14.250 1.00 97.19 93 GLU A CA 1
ATOM 723 C C . GLU A 1 93 ? -19.650 -3.131 12.975 1.00 97.19 93 GLU A C 1
ATOM 725 O O . GLU A 1 93 ? -19.335 -4.067 12.250 1.00 97.19 93 GLU A O 1
ATOM 730 N N . LEU A 1 94 ? -19.318 -1.875 12.678 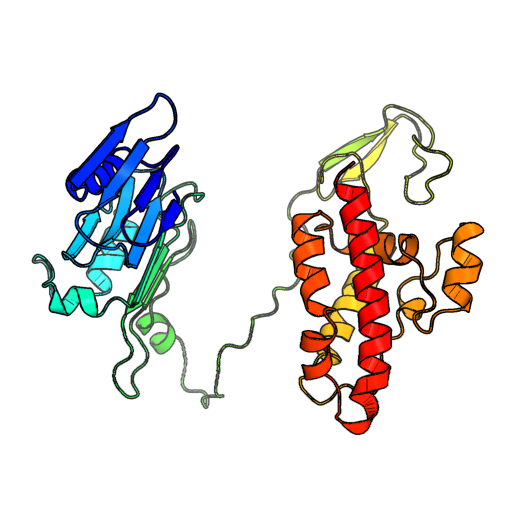1.00 97.50 94 LEU A N 1
ATOM 731 C CA . LEU A 1 94 ? -18.466 -1.534 11.547 1.00 97.50 94 LEU A CA 1
ATOM 732 C C . LEU A 1 94 ? -17.004 -1.881 11.864 1.00 97.50 94 LEU A C 1
ATOM 734 O O . LEU A 1 94 ? -16.472 -1.504 12.902 1.00 97.50 94 LEU A O 1
ATOM 738 N N . VAL A 1 95 ? -16.358 -2.621 10.966 1.00 97.06 95 VAL A N 1
ATOM 739 C CA . VAL A 1 95 ? -14.934 -2.991 11.051 1.00 97.06 95 VAL A CA 1
ATOM 740 C C . VAL A 1 95 ? -14.091 -2.120 10.130 1.00 97.06 95 VAL A C 1
ATOM 742 O O . VAL A 1 95 ? -12.938 -1.820 10.432 1.00 97.06 95 VAL A O 1
ATOM 745 N N . LEU A 1 96 ? -14.652 -1.738 8.983 1.00 97.44 96 LEU A N 1
ATOM 746 C CA . LEU A 1 96 ? -13.962 -0.929 7.992 1.00 97.44 96 LEU A CA 1
ATOM 747 C C . LEU A 1 96 ? -14.916 0.095 7.382 1.00 97.44 96 LEU A C 1
ATOM 749 O O . LEU A 1 96 ? -15.946 -0.283 6.824 1.00 97.44 96 LEU A O 1
ATOM 753 N N . ALA A 1 97 ? -14.508 1.360 7.413 1.00 97.75 97 ALA A N 1
ATOM 754 C CA . ALA A 1 97 ? -14.904 2.380 6.456 1.00 97.75 97 ALA A CA 1
ATOM 755 C C . ALA A 1 97 ? -13.666 2.835 5.680 1.00 97.75 97 ALA A C 1
ATOM 757 O O . ALA A 1 97 ? -12.714 3.358 6.260 1.00 97.75 97 ALA A O 1
ATOM 758 N N . ALA A 1 98 ? -13.684 2.643 4.366 1.00 98.06 98 ALA A N 1
ATOM 759 C CA . ALA A 1 98 ? -12.666 3.145 3.459 1.00 98.06 98 ALA A CA 1
ATOM 760 C C . ALA A 1 98 ? -13.316 4.061 2.422 1.00 98.06 98 ALA A C 1
ATOM 762 O O . ALA A 1 98 ? -14.332 3.711 1.823 1.00 98.06 98 ALA A O 1
ATOM 763 N N . LEU A 1 99 ? -12.709 5.225 2.217 1.00 97.94 99 LEU A N 1
ATOM 764 C CA . LEU A 1 99 ? -13.063 6.216 1.208 1.00 97.94 99 LEU A CA 1
ATOM 765 C C . LEU A 1 99 ? -11.767 6.545 0.466 1.00 97.94 99 LEU A C 1
ATOM 767 O O . LEU A 1 99 ? -10.746 6.750 1.122 1.00 97.94 99 LEU A O 1
ATOM 771 N N . ASP A 1 100 ? -11.784 6.545 -0.864 1.00 97.12 100 ASP A N 1
ATOM 772 C CA . ASP A 1 100 ? -10.596 6.871 -1.660 1.00 97.12 100 ASP A CA 1
ATOM 773 C C . ASP A 1 100 ? -10.422 8.397 -1.753 1.00 97.12 100 ASP A C 1
ATOM 775 O O . ASP A 1 100 ? -11.208 9.040 -2.443 1.00 97.12 100 ASP A O 1
ATOM 779 N N . PRO A 1 101 ? -9.408 9.016 -1.121 1.00 96.31 101 PRO A N 1
ATOM 780 C CA . PRO A 1 101 ? -9.226 10.466 -1.172 1.00 96.31 101 PRO A CA 1
ATOM 781 C C . PRO A 1 101 ? -8.778 10.988 -2.546 1.00 96.31 101 PRO A C 1
ATOM 783 O O . PRO A 1 101 ? -8.745 12.204 -2.743 1.00 96.31 101 PRO A O 1
ATOM 786 N N . HIS A 1 102 ? -8.406 10.101 -3.473 1.00 94.38 102 HIS A N 1
ATOM 787 C CA . HIS A 1 102 ? -7.885 10.429 -4.800 1.00 94.38 102 HIS A CA 1
ATOM 788 C C . HIS A 1 102 ? -8.865 10.116 -5.935 1.00 94.38 102 HIS A C 1
ATOM 790 O O . HIS A 1 102 ? -8.587 10.457 -7.089 1.00 94.38 102 HIS A O 1
ATOM 796 N N . ALA A 1 103 ? -10.007 9.497 -5.627 1.00 93.62 103 ALA A N 1
ATOM 797 C CA . ALA A 1 103 ? -11.067 9.307 -6.601 1.00 93.62 103 ALA A CA 1
ATOM 798 C C . ALA A 1 103 ? -11.598 10.670 -7.099 1.00 93.62 103 ALA A C 1
ATOM 800 O O . ALA A 1 103 ? -11.541 11.670 -6.383 1.00 93.62 103 ALA A O 1
ATOM 801 N N . PRO A 1 104 ? -12.110 10.750 -8.340 1.00 92.69 104 PRO A N 1
ATOM 802 C CA . PRO A 1 104 ? -12.653 12.001 -8.873 1.00 92.69 104 PRO A CA 1
ATOM 803 C C . PRO A 1 104 ? -13.968 12.424 -8.196 1.00 92.69 104 PRO A C 1
ATOM 805 O O . PRO A 1 104 ? -14.332 13.597 -8.251 1.00 92.69 104 PRO A O 1
ATOM 808 N N . VAL A 1 105 ? -14.689 11.471 -7.598 1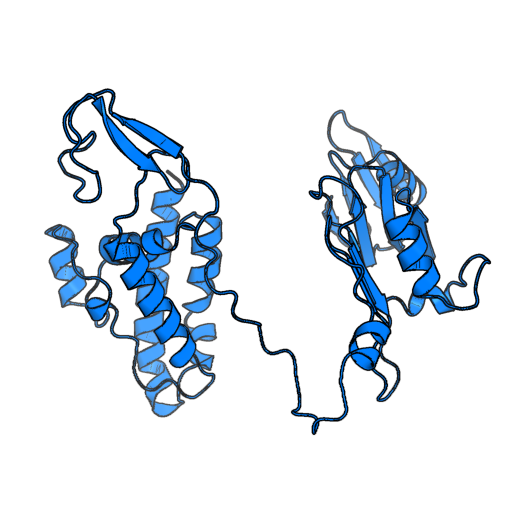.00 94.81 105 VAL A N 1
ATOM 809 C CA . VAL A 1 105 ? -15.943 11.652 -6.853 1.00 94.81 105 VAL A CA 1
ATOM 810 C C . VAL A 1 105 ? -15.985 10.653 -5.693 1.00 94.81 105 VAL A C 1
ATOM 812 O O . VAL A 1 105 ? -15.363 9.587 -5.777 1.00 94.81 105 VAL A O 1
ATOM 815 N N . ALA A 1 106 ? -16.753 10.949 -4.637 1.00 94.94 106 ALA A N 1
ATOM 816 C CA . ALA A 1 106 ? -16.909 10.070 -3.474 1.00 94.94 106 ALA A CA 1
ATOM 817 C C . ALA A 1 106 ? -17.818 8.873 -3.776 1.00 94.94 106 ALA A C 1
ATOM 819 O O . ALA A 1 106 ? -18.841 8.674 -3.129 1.00 94.94 106 ALA A O 1
ATOM 820 N N . GLU A 1 107 ? -17.471 8.094 -4.792 1.00 95.44 107 GLU A N 1
ATOM 821 C CA . GLU A 1 107 ? -18.152 6.862 -5.200 1.00 95.44 107 GLU A CA 1
ATOM 822 C C . GLU A 1 107 ? -17.195 5.662 -5.162 1.00 95.44 107 GLU A C 1
ATOM 824 O O . GLU A 1 107 ? -17.586 4.542 -5.452 1.00 95.44 107 GLU A O 1
ATOM 829 N N . THR A 1 108 ? -15.935 5.865 -4.772 1.00 97.06 108 THR A N 1
ATOM 830 C CA . THR A 1 108 ? -15.010 4.756 -4.513 1.00 97.06 108 THR A CA 1
ATOM 831 C C . THR A 1 108 ? -14.874 4.554 -3.009 1.00 97.06 108 THR A C 1
ATOM 833 O O . THR A 1 108 ? -14.221 5.344 -2.323 1.00 97.06 108 THR A O 1
ATOM 836 N N . PHE A 1 109 ? -15.545 3.527 -2.487 1.00 97.88 109 PHE A N 1
ATOM 837 C CA . PHE A 1 109 ? -15.625 3.256 -1.053 1.00 97.88 109 PHE A CA 1
ATOM 838 C C . PHE A 1 109 ? -15.832 1.771 -0.733 1.00 97.88 109 PHE A C 1
ATOM 840 O O . PHE A 1 109 ? -16.285 0.979 -1.564 1.00 97.88 109 PHE A O 1
ATOM 847 N N . ALA A 1 110 ? -15.546 1.408 0.517 1.00 98.19 110 ALA A N 1
ATOM 848 C CA . ALA A 1 110 ? -15.855 0.101 1.080 1.00 98.19 110 ALA A CA 1
ATOM 849 C C . ALA A 1 110 ? -16.336 0.229 2.531 1.00 98.19 110 ALA A C 1
ATOM 851 O O . ALA A 1 110 ? -15.684 0.870 3.357 1.00 98.19 110 ALA A O 1
ATOM 852 N N . PHE A 1 111 ? -17.447 -0.435 2.844 1.00 98.19 111 PHE A N 1
ATOM 853 C CA . PHE A 1 111 ? -17.971 -0.585 4.197 1.00 98.19 111 PHE A CA 1
ATOM 854 C C . PHE A 1 111 ? -18.090 -2.068 4.546 1.00 98.19 111 PHE A C 1
ATOM 856 O O . PHE A 1 111 ? -18.694 -2.830 3.792 1.00 98.19 111 PHE A O 1
ATOM 863 N N . ILE A 1 112 ? -17.532 -2.485 5.685 1.00 97.50 112 ILE A N 1
ATOM 864 C CA . ILE A 1 112 ? -17.529 -3.889 6.127 1.00 97.50 112 ILE A CA 1
ATOM 865 C C . ILE A 1 112 ? -17.935 -3.958 7.597 1.00 97.50 112 ILE A C 1
ATOM 867 O O . ILE A 1 112 ? -17.372 -3.244 8.429 1.00 97.50 112 ILE A O 1
ATOM 871 N N . LYS A 1 113 ? -18.890 -4.834 7.922 1.00 97.50 113 LYS A N 1
ATOM 872 C CA . LYS A 1 113 ? -19.325 -5.121 9.296 1.00 97.50 113 LYS A CA 1
ATOM 873 C C . LYS A 1 113 ? -18.622 -6.343 9.887 1.00 97.50 113 LYS A C 1
ATOM 875 O O . LYS A 1 113 ? -18.006 -7.134 9.178 1.00 97.50 113 LYS A O 1
ATOM 880 N N . LYS A 1 114 ? -18.731 -6.513 11.204 1.00 96.62 114 LYS A N 1
ATOM 881 C CA . LYS A 1 114 ? -18.268 -7.699 11.922 1.00 96.62 114 LYS A CA 1
ATOM 882 C C . LYS A 1 114 ? -18.997 -8.934 11.413 1.00 96.62 114 LYS A C 1
ATOM 884 O O . LYS A 1 114 ? -20.198 -8.915 11.140 1.00 96.62 114 LYS A O 1
ATOM 889 N N . GLN A 1 115 ? -18.247 -10.022 11.331 1.00 95.44 115 GLN A N 1
ATOM 890 C CA . GLN A 1 115 ? -18.790 -11.340 11.068 1.00 95.44 115 GLN A CA 1
ATOM 891 C C . GLN A 1 115 ? -19.379 -11.926 12.356 1.00 95.44 115 GLN A C 1
ATOM 893 O O . GLN A 1 115 ? -18.707 -11.939 13.389 1.00 95.44 115 GLN A O 1
ATOM 898 N N . HIS A 1 116 ? -20.603 -12.453 12.288 1.00 93.56 116 HIS A N 1
ATOM 899 C CA . HIS A 1 116 ? -21.263 -13.107 13.420 1.00 93.56 116 HIS A CA 1
ATOM 900 C C . HIS A 1 116 ? -21.430 -14.603 13.164 1.00 93.56 116 HIS A C 1
ATOM 902 O O . HIS A 1 116 ? -22.200 -15.031 12.305 1.00 93.56 116 HIS A O 1
ATOM 908 N N . GLY A 1 117 ? -20.711 -15.418 13.938 1.00 93.44 117 GLY A N 1
ATOM 909 C CA . GLY A 1 117 ? -20.765 -16.873 13.816 1.00 93.44 117 GLY A CA 1
ATOM 910 C C . GLY A 1 117 ? -20.281 -17.360 12.447 1.00 93.44 117 GLY A C 1
ATOM 911 O O . GLY A 1 117 ? -19.187 -17.014 12.016 1.00 93.44 117 GLY A O 1
ATOM 912 N N . ALA A 1 118 ? -21.089 -18.194 11.788 1.00 91.25 118 ALA A N 1
ATOM 913 C CA . ALA A 1 118 ? -20.777 -18.777 10.480 1.00 91.25 118 ALA A CA 1
ATOM 914 C C . ALA A 1 118 ? -21.367 -17.996 9.290 1.00 91.25 118 ALA A C 1
ATOM 916 O O . ALA A 1 118 ? -21.212 -18.428 8.152 1.00 91.25 118 ALA A O 1
ATOM 917 N N . GLN A 1 119 ? -22.067 -16.885 9.535 1.00 90.12 119 GLN A N 1
ATOM 918 C CA . GLN A 1 119 ? -22.606 -16.049 8.459 1.00 90.12 119 GLN A CA 1
ATOM 919 C C . GLN A 1 119 ? -21.481 -15.243 7.811 1.00 90.12 119 GLN A C 1
ATOM 921 O O . GLN A 1 119 ? -20.510 -14.903 8.486 1.00 90.12 119 GLN A O 1
ATOM 926 N N . GLU A 1 120 ? -21.585 -14.943 6.516 1.00 89.88 120 GLU A N 1
ATOM 927 C CA . GLU A 1 120 ? -20.662 -14.010 5.866 1.00 89.88 120 GLU A CA 1
ATOM 928 C C . GLU A 1 120 ? -20.826 -12.607 6.472 1.00 89.88 120 GLU A C 1
ATOM 930 O O . GLU A 1 120 ? -21.914 -12.214 6.900 1.00 89.88 120 GLU A O 1
ATOM 935 N N . ALA A 1 121 ? -19.729 -11.854 6.561 1.00 94.38 121 ALA A N 1
ATOM 936 C CA . ALA A 1 121 ? -19.780 -10.477 7.028 1.00 94.38 121 ALA A CA 1
ATOM 937 C C . ALA A 1 121 ? -20.604 -9.620 6.050 1.00 94.38 121 ALA A C 1
ATOM 939 O O . ALA A 1 121 ? -20.340 -9.663 4.852 1.00 94.38 121 ALA A O 1
ATOM 940 N N . PRO A 1 122 ? -21.554 -8.794 6.514 1.00 96.25 122 PRO A N 1
ATOM 941 C CA . PRO A 1 122 ? -22.208 -7.834 5.636 1.00 96.25 122 PRO A CA 1
ATOM 942 C C . PRO A 1 122 ? -21.202 -6.792 5.138 1.00 96.25 122 PRO A C 1
ATOM 944 O O . PRO A 1 122 ? -20.494 -6.172 5.938 1.00 96.25 122 PRO A O 1
ATOM 947 N N . TRP A 1 123 ? -21.156 -6.570 3.828 1.00 96.56 123 TRP A N 1
ATOM 948 C CA . TRP A 1 123 ? -20.286 -5.570 3.218 1.00 96.56 123 TRP A CA 1
ATOM 949 C C . TRP A 1 123 ? -20.937 -4.914 1.999 1.00 96.56 123 TRP A C 1
ATOM 951 O O . TRP A 1 123 ? -21.801 -5.496 1.335 1.00 96.56 123 TRP A O 1
ATOM 961 N N . VAL A 1 124 ? -20.503 -3.685 1.713 1.00 97.25 124 VAL A N 1
ATOM 962 C CA . VAL A 1 124 ? -20.841 -2.935 0.500 1.00 97.25 124 VAL A CA 1
ATOM 963 C C . VAL A 1 124 ? -19.568 -2.298 -0.046 1.00 97.25 124 VAL A C 1
ATOM 965 O O . VAL A 1 124 ? -18.884 -1.570 0.672 1.00 97.25 124 VAL A O 1
ATOM 968 N N . VAL A 1 125 ? -19.252 -2.564 -1.310 1.00 97.25 125 VAL A N 1
ATOM 969 C CA . VAL A 1 125 ? -18.100 -1.989 -2.017 1.00 97.25 125 VAL A CA 1
ATOM 970 C C . VAL A 1 125 ? -18.590 -1.349 -3.305 1.00 97.25 125 VAL A C 1
ATOM 972 O O . VAL A 1 125 ? -19.418 -1.915 -4.018 1.00 97.25 125 VAL A O 1
ATOM 975 N N . HIS A 1 126 ? -18.082 -0.166 -3.616 1.00 96.62 126 HIS A N 1
ATOM 976 C CA . HIS A 1 126 ? -18.387 0.522 -4.858 1.00 96.62 126 HIS A CA 1
ATOM 977 C C . HIS A 1 126 ? -17.119 1.168 -5.406 1.00 96.62 126 HIS A C 1
ATOM 979 O O . HIS A 1 126 ? -16.317 1.710 -4.647 1.00 96.62 126 HIS A O 1
ATOM 985 N N . PHE A 1 127 ? -16.941 1.077 -6.720 1.00 95.38 127 PHE A N 1
ATOM 986 C CA . PHE A 1 127 ? -15.885 1.755 -7.456 1.00 95.38 127 PHE A CA 1
ATOM 987 C C . PHE A 1 127 ? -16.537 2.735 -8.426 1.00 95.38 127 PHE A C 1
ATOM 989 O O . PHE A 1 127 ? -17.577 2.430 -9.014 1.00 95.38 127 PHE A O 1
ATOM 996 N N . TYR A 1 128 ? -15.924 3.903 -8.610 1.00 91.88 128 TYR A N 1
ATOM 997 C CA . TYR A 1 128 ? -16.416 4.907 -9.550 1.00 91.88 128 TYR A CA 1
ATOM 998 C C . TYR A 1 128 ? -16.618 4.309 -10.954 1.00 91.88 128 TYR A C 1
ATOM 1000 O O . TYR A 1 128 ? -15.725 3.648 -11.483 1.00 91.88 128 TYR A O 1
ATOM 1008 N N . GLN A 1 129 ? -17.783 4.576 -11.557 1.00 90.31 129 GLN A N 1
ATOM 1009 C CA . GLN A 1 129 ? -18.244 4.025 -12.848 1.00 90.31 129 GLN A CA 1
ATOM 1010 C C . GLN A 1 129 ? -18.531 2.514 -12.873 1.00 90.31 129 GLN A C 1
ATOM 1012 O O . GLN A 1 129 ? -18.839 1.981 -13.940 1.00 90.31 129 GLN A O 1
ATOM 1017 N N . ASP A 1 130 ? -18.471 1.832 -11.732 1.00 91.75 130 ASP A N 1
ATOM 1018 C CA . ASP A 1 130 ? -18.829 0.420 -11.608 1.00 91.75 130 ASP A CA 1
ATOM 1019 C C . ASP A 1 130 ? -20.221 0.250 -10.974 1.00 91.75 130 ASP A C 1
ATOM 1021 O O . ASP A 1 130 ? -20.934 1.206 -10.664 1.00 91.75 130 ASP A O 1
ATOM 1025 N N . THR A 1 131 ? -20.643 -0.992 -10.787 1.00 90.25 131 THR A N 1
ATOM 1026 C CA . THR A 1 131 ? -21.825 -1.351 -10.009 1.00 90.25 131 THR A CA 1
ATOM 1027 C C . THR A 1 131 ? -21.503 -1.408 -8.516 1.00 90.25 131 THR A C 1
ATOM 1029 O O . THR A 1 131 ? -20.368 -1.612 -8.094 1.00 90.25 131 THR A O 1
ATOM 1032 N N . THR A 1 132 ? -22.500 -1.161 -7.666 1.00 92.94 132 THR A N 1
ATOM 1033 C CA . THR A 1 132 ? -22.348 -1.397 -6.226 1.00 92.94 132 THR A CA 1
ATOM 1034 C C . THR A 1 132 ? -22.398 -2.899 -5.969 1.00 92.94 132 THR A C 1
ATOM 1036 O O . THR A 1 132 ? -23.402 -3.545 -6.268 1.00 92.94 132 THR A O 1
ATOM 1039 N N . HIS A 1 133 ? -21.338 -3.439 -5.380 1.00 93.50 133 HIS A N 1
ATOM 1040 C CA . HIS A 1 133 ? -21.253 -4.831 -4.969 1.00 93.50 133 HIS A CA 1
ATOM 1041 C C . HIS A 1 133 ? -21.679 -4.960 -3.505 1.00 93.50 133 HIS A C 1
ATOM 1043 O O . HIS A 1 133 ? -21.225 -4.206 -2.643 1.00 93.50 133 HIS A O 1
ATOM 1049 N N . THR A 1 134 ? -22.553 -5.920 -3.222 1.00 94.56 134 THR A N 1
ATOM 1050 C CA . THR A 1 134 ? -22.996 -6.261 -1.867 1.00 94.56 134 THR A CA 1
ATOM 1051 C C . THR A 1 134 ? -22.862 -7.763 -1.655 1.00 94.56 134 THR A C 1
ATOM 1053 O O . THR A 1 134 ? -22.934 -8.524 -2.624 1.00 94.56 134 THR A O 1
ATOM 1056 N N . ALA A 1 135 ? -22.729 -8.193 -0.397 1.00 91.00 135 ALA A N 1
ATOM 1057 C CA . ALA A 1 135 ? -22.738 -9.617 -0.048 1.00 91.00 135 ALA A CA 1
ATOM 1058 C C . ALA A 1 135 ? -23.980 -10.343 -0.623 1.00 91.00 135 ALA A C 1
ATOM 1060 O O . ALA A 1 135 ? -23.870 -11.394 -1.245 1.00 91.00 135 ALA A O 1
ATOM 1061 N N . GLU A 1 136 ? -25.157 -9.714 -0.532 1.00 88.19 136 GLU A N 1
ATOM 1062 C CA . GLU A 1 136 ? -26.439 -10.256 -1.018 1.00 88.19 136 GLU A CA 1
ATOM 1063 C C . GLU A 1 136 ? -26.485 -10.456 -2.546 1.00 88.19 136 GLU A C 1
ATOM 1065 O O . GLU A 1 136 ? -27.110 -11.392 -3.047 1.00 88.19 136 GLU A O 1
ATOM 1070 N N . ALA A 1 137 ? -25.836 -9.575 -3.318 1.00 85.69 137 ALA A N 1
ATOM 1071 C CA . ALA A 1 137 ? -25.864 -9.643 -4.779 1.00 85.69 137 ALA A CA 1
ATOM 1072 C C . ALA A 1 137 ? -25.069 -10.842 -5.326 1.00 85.69 137 ALA A C 1
ATOM 1074 O O . ALA A 1 137 ? -25.431 -11.394 -6.371 1.00 85.69 137 ALA A O 1
ATOM 1075 N N . LEU A 1 138 ? -24.016 -11.278 -4.622 1.00 79.31 138 LEU A N 1
ATOM 1076 C CA . LEU A 1 138 ? -23.256 -12.465 -5.019 1.00 79.31 138 LEU A CA 1
ATOM 1077 C C . LEU A 1 138 ? -24.064 -13.755 -4.859 1.00 79.31 138 LEU A C 1
ATOM 1079 O O . LEU A 1 138 ? -23.960 -14.638 -5.710 1.00 79.31 138 LEU A O 1
ATOM 1083 N N . GLU A 1 139 ? -24.914 -13.850 -3.837 1.00 77.69 139 GLU A N 1
ATOM 1084 C CA . GLU A 1 139 ? -25.728 -15.047 -3.596 1.00 77.69 139 GLU A CA 1
ATOM 1085 C C . GLU A 1 139 ? -26.818 -15.245 -4.665 1.00 77.69 139 GLU A C 1
ATOM 1087 O O . GLU A 1 139 ? -27.140 -16.374 -5.033 1.00 77.69 139 GLU A O 1
ATOM 1092 N N . SER A 1 140 ? -27.356 -14.155 -5.219 1.00 72.94 140 SER A N 1
ATOM 1093 C CA . SER A 1 140 ? -28.469 -14.196 -6.183 1.00 72.94 140 SER A CA 1
ATOM 1094 C C . SER A 1 140 ? -28.061 -14.662 -7.593 1.00 72.94 140 SER A C 1
ATOM 1096 O O . SER A 1 140 ? -28.907 -15.064 -8.394 1.00 72.94 140 SER A O 1
ATOM 1098 N N . THR A 1 141 ? -26.765 -14.643 -7.923 1.00 63.84 141 THR A N 1
ATOM 1099 C CA . THR A 1 141 ? -26.294 -14.811 -9.313 1.00 63.84 141 THR A CA 1
ATOM 1100 C C . THR A 1 141 ? -25.827 -16.237 -9.649 1.00 63.84 141 THR A C 1
ATOM 1102 O O . THR A 1 141 ? -25.420 -16.499 -10.780 1.00 63.84 141 THR A O 1
ATOM 1105 N N . VAL A 1 142 ? -25.905 -17.197 -8.717 1.00 52.59 142 VAL A N 1
ATOM 1106 C CA . VAL A 1 142 ? -25.413 -18.569 -8.951 1.00 52.59 142 VAL A CA 1
ATOM 1107 C C . VAL A 1 142 ? -26.566 -19.556 -9.197 1.00 52.59 142 VAL A C 1
ATOM 1109 O O . VAL A 1 142 ? -27.227 -19.984 -8.248 1.00 52.59 142 VAL A O 1
ATOM 1112 N N . PRO A 1 143 ? -26.802 -20.010 -10.445 1.00 55.53 143 PRO A N 1
ATOM 1113 C CA . PRO A 1 143 ? -27.650 -21.169 -10.699 1.00 55.53 143 PRO A CA 1
ATOM 1114 C C . PRO A 1 143 ? -26.945 -22.442 -10.209 1.00 55.53 143 PRO A C 1
ATOM 1116 O O . PRO A 1 143 ? -26.069 -22.964 -10.888 1.00 55.53 143 PRO A O 1
ATOM 1119 N N . SER A 1 144 ? -27.318 -22.911 -9.013 1.00 50.56 144 SER A N 1
ATOM 1120 C CA . SER A 1 144 ? -27.170 -24.278 -8.471 1.00 50.56 144 SER A CA 1
ATOM 1121 C C . SER A 1 144 ? -26.100 -25.181 -9.120 1.00 50.56 144 SER A C 1
ATOM 1123 O O . SER A 1 144 ? -26.416 -26.259 -9.632 1.00 50.56 144 SER A O 1
ATOM 1125 N N . GLN A 1 145 ? -24.833 -24.772 -9.092 1.00 50.66 145 GLN A N 1
ATOM 1126 C CA . GLN A 1 145 ? -23.699 -25.655 -9.361 1.00 50.66 145 GLN A CA 1
ATOM 1127 C C . GLN A 1 145 ? -22.934 -25.910 -8.057 1.00 50.66 145 GLN A C 1
ATOM 1129 O O . GLN A 1 145 ? -22.925 -25.044 -7.180 1.00 50.66 145 GLN A O 1
ATOM 1134 N N . PRO A 1 146 ? -22.357 -27.114 -7.874 1.00 55.72 146 PRO A N 1
ATOM 1135 C CA . PRO A 1 146 ? -21.740 -27.513 -6.617 1.00 55.72 146 PRO A CA 1
ATOM 1136 C C . PRO A 1 146 ? -20.595 -26.568 -6.244 1.00 55.72 146 PRO A C 1
ATOM 1138 O O . PRO A 1 146 ? -19.655 -26.367 -7.010 1.00 55.72 146 PRO A O 1
ATOM 1141 N N . ILE A 1 147 ? -20.729 -26.004 -5.046 1.00 45.25 147 ILE A N 1
ATOM 1142 C CA . ILE A 1 147 ? -19.855 -25.014 -4.421 1.00 45.25 147 ILE A CA 1
ATOM 1143 C C . ILE A 1 147 ? -18.434 -25.583 -4.343 1.00 45.25 147 ILE A C 1
ATOM 1145 O O . ILE A 1 147 ? -18.153 -26.472 -3.538 1.00 45.25 147 ILE A O 1
ATOM 1149 N N . GLN A 1 148 ? -17.538 -25.082 -5.192 1.00 43.44 148 GLN A N 1
ATOM 1150 C CA . GLN A 1 148 ? -16.106 -25.145 -4.920 1.00 43.44 148 GLN A CA 1
ATOM 1151 C C . GLN A 1 148 ? -15.782 -24.039 -3.912 1.00 43.44 148 GLN A C 1
ATOM 1153 O O . GLN A 1 148 ? -16.305 -22.936 -4.015 1.00 43.44 148 GLN A O 1
ATOM 1158 N N . ASP A 1 149 ? -14.966 -24.357 -2.912 1.00 40.00 149 ASP A N 1
ATOM 1159 C CA . ASP A 1 149 ? -14.575 -23.471 -1.813 1.00 40.00 149 ASP A CA 1
ATOM 1160 C C . ASP A 1 149 ? -13.748 -22.281 -2.354 1.00 40.00 149 ASP A C 1
ATOM 1162 O O . ASP A 1 149 ? -12.536 -22.383 -2.558 1.00 40.00 149 ASP A O 1
ATOM 1166 N N . ILE A 1 150 ? -14.412 -21.158 -2.669 1.00 44.06 150 ILE A N 1
ATOM 1167 C CA . ILE A 1 150 ? -13.788 -19.928 -3.194 1.00 44.06 150 ILE A CA 1
ATOM 1168 C C . ILE A 1 150 ? -13.240 -19.100 -2.029 1.00 44.06 150 ILE A C 1
ATOM 1170 O O . ILE A 1 150 ? -13.675 -17.988 -1.734 1.00 44.06 150 ILE A O 1
ATOM 1174 N N . ARG A 1 151 ? -12.237 -19.639 -1.346 1.00 44.12 151 ARG A N 1
ATOM 1175 C CA . ARG A 1 151 ? -11.409 -18.853 -0.435 1.00 44.12 151 ARG A CA 1
ATOM 1176 C C . ARG A 1 151 ? -10.507 -17.944 -1.277 1.00 44.12 151 ARG A C 1
ATOM 1178 O O . ARG A 1 151 ? -9.544 -18.435 -1.853 1.00 44.12 151 ARG A O 1
ATOM 1185 N N . LEU A 1 152 ? -10.864 -16.654 -1.381 1.00 36.91 152 LEU A N 1
ATOM 1186 C CA . LEU A 1 152 ? -10.101 -15.534 -1.976 1.00 36.91 152 LEU A CA 1
ATOM 1187 C C . LEU A 1 152 ? -8.992 -15.963 -2.957 1.00 36.91 152 LEU A C 1
ATOM 1189 O O . LEU A 1 152 ? -7.801 -15.796 -2.687 1.00 36.91 152 LEU A O 1
ATOM 1193 N N . GLN A 1 153 ? -9.371 -16.516 -4.111 1.00 37.06 153 GLN A N 1
ATOM 1194 C CA . GLN A 1 153 ? -8.422 -16.649 -5.210 1.00 37.06 153 GLN A CA 1
ATOM 1195 C C . GLN A 1 153 ? -8.236 -15.268 -5.836 1.00 37.06 153 GLN A C 1
ATOM 1197 O O . GLN A 1 153 ? -9.192 -14.637 -6.285 1.00 37.06 153 GLN A O 1
ATOM 1202 N N . ARG A 1 154 ? -6.993 -14.778 -5.828 1.00 38.66 154 ARG A N 1
ATOM 1203 C CA . ARG A 1 154 ? -6.589 -13.574 -6.557 1.00 38.66 154 ARG A CA 1
ATOM 1204 C C . ARG A 1 154 ? -6.920 -13.799 -8.032 1.00 38.66 154 ARG A C 1
ATOM 1206 O O . ARG A 1 154 ? -6.274 -14.615 -8.679 1.00 38.66 154 ARG A O 1
ATOM 1213 N N . VAL A 1 155 ? -7.931 -13.097 -8.539 1.00 34.78 155 VAL A N 1
ATOM 1214 C CA . VAL A 1 155 ? -8.289 -13.125 -9.960 1.00 34.78 155 VAL A CA 1
ATOM 1215 C C . VAL A 1 155 ? -7.098 -12.578 -10.745 1.00 34.78 155 VAL A C 1
ATOM 1217 O O . VAL A 1 155 ? -6.718 -11.417 -10.575 1.00 34.78 155 VAL A O 1
ATOM 1220 N N . GLU A 1 156 ? -6.473 -13.422 -11.565 1.00 39.22 156 GLU A N 1
ATOM 1221 C CA . GLU A 1 156 ? -5.497 -12.971 -12.552 1.00 39.22 156 GLU A CA 1
ATOM 1222 C C . GLU A 1 156 ? -6.225 -12.068 -13.549 1.00 39.22 156 GLU A C 1
ATOM 1224 O O . GLU A 1 156 ? -7.095 -12.512 -14.296 1.00 39.22 156 GLU A O 1
ATOM 1229 N N . ARG A 1 157 ? -5.899 -10.772 -13.539 1.00 38.06 157 ARG A N 1
ATOM 1230 C CA . ARG A 1 157 ? -6.210 -9.910 -14.677 1.00 38.06 157 ARG A CA 1
ATOM 1231 C C . ARG A 1 157 ? -5.187 -10.222 -15.757 1.00 38.06 157 ARG A C 1
ATOM 1233 O O . ARG A 1 157 ? -3.995 -10.008 -15.537 1.00 38.06 157 ARG A O 1
ATOM 1240 N N . ASP A 1 158 ? -5.651 -10.679 -16.916 1.00 47.72 158 ASP A N 1
ATOM 1241 C CA . ASP A 1 158 ? -4.851 -10.597 -18.135 1.00 47.72 158 ASP A CA 1
ATOM 1242 C C . ASP A 1 158 ? -4.367 -9.146 -18.296 1.00 47.72 158 ASP A C 1
ATOM 1244 O O . ASP A 1 158 ? -5.161 -8.223 -18.066 1.00 47.72 158 ASP A O 1
ATOM 1248 N N . PRO A 1 159 ? -3.094 -8.901 -18.660 1.00 47.53 159 PRO A N 1
ATO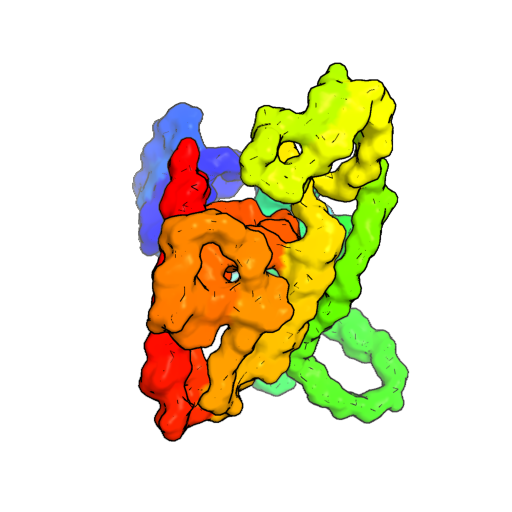M 1249 C CA . PRO A 1 159 ? -2.617 -7.548 -18.896 1.00 47.53 159 PRO A CA 1
ATOM 1250 C C . PRO A 1 159 ? -3.448 -6.943 -20.030 1.00 47.53 159 PRO A C 1
ATOM 1252 O O . PRO A 1 159 ? -3.293 -7.310 -21.199 1.00 47.53 159 PRO A O 1
ATOM 1255 N N . GLU A 1 160 ? -4.376 -6.044 -19.684 1.00 50.44 160 GLU A N 1
ATOM 1256 C CA . GLU A 1 160 ? -5.174 -5.324 -20.667 1.00 50.44 160 GLU A CA 1
ATOM 1257 C C . GLU A 1 160 ? -4.201 -4.658 -21.643 1.00 50.44 160 GLU A C 1
ATOM 1259 O O . GLU A 1 160 ? -3.378 -3.824 -21.260 1.00 50.44 160 GLU A O 1
ATOM 1264 N N . LYS A 1 161 ? -4.280 -5.032 -22.927 1.00 53.16 161 LYS A N 1
ATOM 1265 C CA . LYS A 1 161 ? -3.566 -4.307 -23.981 1.00 53.16 161 LYS A CA 1
ATOM 1266 C C . LYS A 1 161 ? -3.926 -2.826 -23.824 1.00 53.16 161 LYS A C 1
ATOM 1268 O O . LYS A 1 161 ? -5.125 -2.530 -23.816 1.00 53.16 161 LYS A O 1
ATOM 1273 N N . PRO A 1 162 ? -2.949 -1.905 -23.717 1.00 55.56 162 PRO A N 1
ATOM 1274 C CA . PRO A 1 162 ? -3.253 -0.499 -23.501 1.00 55.56 162 PRO A CA 1
ATOM 1275 C C . PRO A 1 162 ? -4.226 -0.027 -24.582 1.00 55.56 162 PRO A C 1
ATOM 1277 O O . PRO A 1 162 ? -3.916 -0.089 -25.776 1.00 55.56 162 PRO A O 1
ATOM 1280 N N . LYS A 1 163 ? -5.428 0.405 -24.173 1.00 61.16 163 LYS A N 1
ATOM 1281 C CA . LYS A 1 163 ? -6.503 0.822 -25.095 1.00 61.16 163 LYS A CA 1
ATOM 1282 C C . LYS A 1 163 ? -6.090 2.015 -25.964 1.00 61.16 163 LYS A C 1
ATOM 1284 O O . LYS A 1 163 ? -6.690 2.248 -27.011 1.00 61.16 163 LYS A O 1
ATOM 1289 N N . PHE A 1 164 ? -5.040 2.738 -25.572 1.00 63.12 164 PHE A N 1
ATOM 1290 C CA . PHE A 1 164 ? -4.548 3.918 -26.265 1.00 63.12 164 PHE A CA 1
ATOM 1291 C C . PHE A 1 164 ? -3.026 3.869 -26.400 1.00 63.12 164 PHE A C 1
ATOM 1293 O O . PHE A 1 164 ? -2.313 3.598 -25.441 1.00 63.12 164 PHE A O 1
ATOM 1300 N N . PHE A 1 165 ? -2.530 4.173 -27.597 1.00 74.00 165 PHE A N 1
ATOM 1301 C CA . PHE A 1 165 ? -1.120 4.455 -27.850 1.00 74.00 165 PHE A CA 1
ATOM 1302 C C . PHE A 1 165 ? -0.998 5.846 -28.465 1.00 74.00 165 PHE A C 1
ATOM 1304 O O . PHE A 1 165 ? -1.930 6.342 -29.104 1.00 74.00 165 PHE A O 1
ATOM 1311 N N . ARG A 1 166 ? 0.166 6.473 -28.305 1.00 72.44 166 ARG A N 1
ATOM 1312 C CA . ARG A 1 166 ? 0.487 7.750 -28.951 1.00 72.44 166 ARG A CA 1
ATOM 1313 C C . ARG A 1 166 ? 1.647 7.551 -29.915 1.00 72.44 166 ARG A C 1
ATOM 1315 O O . ARG A 1 166 ? 2.545 6.750 -29.673 1.00 72.44 166 ARG A O 1
ATOM 1322 N N . TRP A 1 167 ? 1.631 8.276 -31.025 1.00 85.69 167 TRP A N 1
ATOM 1323 C CA . TRP A 1 167 ? 2.786 8.340 -31.914 1.00 85.69 167 TRP A CA 1
ATOM 1324 C C . TRP A 1 167 ? 3.746 9.412 -31.408 1.00 85.69 167 TRP A C 1
ATOM 1326 O O . TRP A 1 167 ? 3.335 10.555 -31.214 1.00 85.69 167 TRP A O 1
ATOM 1336 N N . ALA A 1 168 ? 5.019 9.064 -31.240 1.00 84.00 168 ALA A N 1
ATOM 1337 C CA . ALA A 1 168 ? 6.090 10.043 -31.087 1.00 84.00 168 ALA A CA 1
ATOM 1338 C C . ALA A 1 168 ? 6.910 10.112 -32.377 1.00 84.00 168 ALA A C 1
ATOM 1340 O O . ALA A 1 168 ? 7.067 9.112 -33.077 1.00 84.00 168 ALA A O 1
ATOM 1341 N N . VAL A 1 169 ? 7.415 11.302 -32.695 1.00 89.75 169 VAL A N 1
ATOM 1342 C CA . VAL A 1 169 ? 8.259 11.553 -33.869 1.00 89.75 169 VAL A CA 1
ATOM 1343 C C . VAL A 1 169 ? 9.647 11.925 -33.374 1.00 89.75 169 VAL A C 1
ATOM 1345 O O . VAL A 1 169 ? 9.776 12.863 -32.584 1.00 89.75 169 VAL A O 1
ATOM 1348 N N . SER A 1 170 ? 10.680 11.211 -33.822 1.00 91.56 170 SER A N 1
ATOM 1349 C CA . SER A 1 170 ? 12.048 11.558 -33.437 1.00 91.56 170 SER A CA 1
ATOM 1350 C C . SER A 1 170 ? 12.433 12.932 -33.988 1.00 91.56 170 SER A C 1
ATOM 1352 O O . SER A 1 170 ? 12.257 13.209 -35.176 1.00 91.56 170 SER A O 1
ATOM 1354 N N . LYS A 1 171 ? 12.977 13.807 -33.139 1.00 91.88 171 LYS A N 1
ATOM 1355 C CA . LYS A 1 171 ? 13.476 15.131 -33.557 1.00 91.88 171 LYS A CA 1
ATOM 1356 C C . LYS A 1 171 ? 14.903 15.080 -34.111 1.00 91.88 171 LYS A C 1
ATOM 1358 O O . LYS A 1 171 ? 15.294 15.990 -34.844 1.00 91.88 171 LYS A O 1
ATOM 1363 N N . TRP A 1 172 ? 15.647 14.025 -33.788 1.00 91.38 172 TRP A N 1
ATOM 1364 C CA . TRP A 1 172 ? 17.071 13.869 -34.078 1.00 91.38 172 TRP A CA 1
ATOM 1365 C C . TRP A 1 172 ? 17.352 12.459 -34.604 1.00 91.38 172 TRP A C 1
ATOM 1367 O O . TRP A 1 172 ? 16.564 11.546 -34.359 1.00 91.38 172 TRP A O 1
ATOM 1377 N N . SER A 1 173 ? 18.441 12.300 -35.353 1.00 94.94 173 SER A N 1
ATOM 1378 C CA . SER A 1 173 ? 18.925 10.977 -35.756 1.00 94.94 173 SER A CA 1
ATOM 1379 C C . SER A 1 173 ? 19.957 10.470 -34.748 1.00 94.94 173 SER A C 1
ATOM 1381 O O . SER A 1 173 ? 20.729 11.280 -34.233 1.00 94.94 173 SER A O 1
ATOM 1383 N N . GLY A 1 174 ? 20.019 9.159 -34.531 1.00 90.69 174 GLY A N 1
ATOM 1384 C CA . GLY A 1 174 ? 20.991 8.509 -33.654 1.00 90.69 174 GLY A CA 1
ATOM 1385 C C . GLY A 1 174 ? 20.410 8.043 -32.317 1.00 90.69 174 GLY A C 1
ATOM 1386 O O . GLY A 1 174 ? 19.201 8.107 -32.083 1.00 90.69 174 GLY A O 1
ATOM 1387 N N . GLN A 1 175 ? 21.306 7.588 -31.442 1.00 88.12 175 GLN A N 1
ATOM 1388 C CA . GLN A 1 175 ? 21.043 7.326 -30.027 1.00 88.12 175 GLN A CA 1
ATOM 1389 C C . GLN A 1 175 ? 21.496 8.541 -29.205 1.00 88.12 175 GLN A C 1
ATOM 1391 O O . GLN A 1 175 ? 22.628 8.997 -29.405 1.00 88.12 175 GLN A O 1
ATOM 1396 N N . PRO A 1 176 ? 20.649 9.091 -28.317 1.00 79.31 176 PRO A N 1
ATOM 1397 C CA . PRO A 1 176 ? 21.070 10.095 -27.338 1.00 79.31 176 PRO A CA 1
ATOM 1398 C C . PRO A 1 176 ? 22.351 9.710 -26.575 1.00 79.31 176 PRO A C 1
ATOM 1400 O O . PRO A 1 176 ? 23.238 10.550 -26.410 1.00 79.31 176 PRO A O 1
ATOM 1403 N N . HIS A 1 177 ? 22.482 8.437 -26.201 1.00 81.12 177 HIS A N 1
ATOM 1404 C CA . HIS A 1 177 ? 23.590 7.851 -25.460 1.00 81.12 177 HIS A CA 1
ATOM 1405 C C . HIS A 1 177 ? 24.162 6.650 -26.240 1.00 81.12 177 HIS A C 1
ATOM 1407 O O . HIS A 1 177 ? 23.678 5.528 -26.123 1.00 81.12 177 HIS A O 1
ATOM 1413 N N . PRO A 1 178 ? 25.248 6.833 -27.020 1.00 75.38 178 PRO A N 1
ATOM 1414 C CA . PRO A 1 178 ? 25.814 5.782 -27.883 1.00 75.38 178 PRO A CA 1
ATOM 1415 C C . PRO A 1 178 ? 26.343 4.535 -27.157 1.00 75.38 178 PRO A C 1
ATOM 1417 O O . PRO A 1 178 ? 26.764 3.580 -27.807 1.00 75.38 178 PRO A O 1
ATOM 1420 N N . LYS A 1 179 ? 26.427 4.574 -25.823 1.00 71.38 179 LYS A N 1
ATOM 1421 C CA . LYS A 1 179 ? 26.894 3.464 -24.982 1.00 71.38 179 LYS A CA 1
ATOM 1422 C C . LYS A 1 179 ? 25.746 2.650 -24.385 1.00 71.38 179 LYS A C 1
ATOM 1424 O O . LYS A 1 179 ? 26.000 1.555 -23.890 1.00 71.38 179 LYS A O 1
ATOM 1429 N N . ASP A 1 180 ? 24.520 3.156 -24.471 1.00 61.38 180 ASP A N 1
ATOM 1430 C CA . ASP A 1 180 ? 23.350 2.561 -23.846 1.00 61.38 180 ASP A CA 1
ATOM 1431 C C . ASP A 1 180 ? 22.615 1.715 -24.886 1.00 61.38 180 ASP A C 1
ATOM 1433 O O . ASP A 1 180 ? 21.927 2.215 -25.776 1.00 61.38 180 ASP A O 1
ATOM 1437 N N . SER A 1 181 ? 22.790 0.395 -24.802 1.00 66.25 181 SER A N 1
ATOM 1438 C CA . SER A 1 181 ? 22.235 -0.564 -25.768 1.00 66.25 181 SER A CA 1
ATOM 1439 C C . SER A 1 181 ? 20.702 -0.610 -25.790 1.00 66.25 181 SER A C 1
ATOM 1441 O O . SER A 1 181 ? 20.126 -1.133 -26.743 1.00 66.25 181 SER A O 1
ATOM 1443 N N . TRP A 1 182 ? 20.042 -0.057 -24.769 1.00 61.22 182 TRP A N 1
ATOM 1444 C CA . TRP A 1 182 ? 18.586 -0.016 -24.636 1.00 61.22 182 TRP A CA 1
ATOM 1445 C C . TRP A 1 182 ? 17.937 1.163 -25.379 1.00 61.22 182 TRP A C 1
ATOM 1447 O O . TRP A 1 182 ? 16.724 1.163 -25.607 1.00 61.22 182 TRP A O 1
ATOM 1457 N N . GLU A 1 183 ? 18.713 2.157 -25.821 1.00 78.81 183 GLU A N 1
ATOM 1458 C CA . GLU A 1 183 ? 18.167 3.273 -26.585 1.00 78.81 183 GLU A CA 1
ATOM 1459 C C . GLU A 1 183 ? 17.928 2.901 -28.050 1.00 78.81 183 GLU A C 1
ATOM 1461 O O . GLU A 1 183 ? 18.804 2.406 -28.763 1.00 78.81 183 GLU A O 1
ATOM 1466 N N . LEU A 1 184 ? 16.729 3.201 -28.550 1.00 85.56 184 LEU A N 1
ATOM 1467 C CA . LEU A 1 184 ? 16.420 2.998 -29.960 1.00 85.5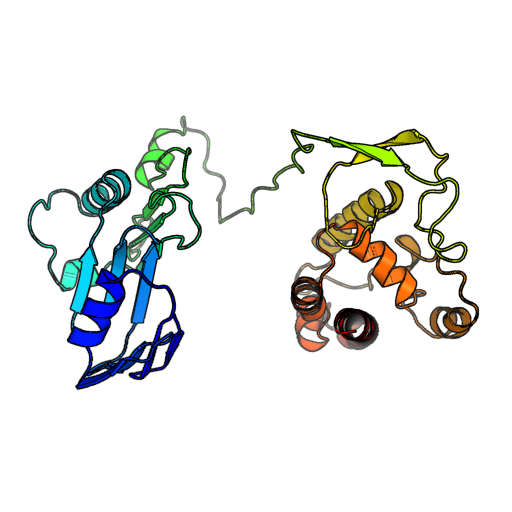6 184 LEU A CA 1
ATOM 1468 C C . LEU A 1 184 ? 17.232 3.975 -30.815 1.00 85.56 184 LEU A C 1
ATOM 1470 O O . LEU A 1 184 ? 17.088 5.190 -30.685 1.00 85.56 184 LEU A O 1
ATOM 1474 N N . ASN A 1 185 ? 18.029 3.441 -31.739 1.00 91.50 185 ASN A N 1
ATOM 1475 C CA . ASN A 1 185 ? 18.631 4.238 -32.798 1.00 91.50 185 ASN A CA 1
ATOM 1476 C C . ASN A 1 185 ? 17.528 4.664 -33.773 1.00 91.50 185 ASN A C 1
ATOM 1478 O O . ASN A 1 185 ? 16.990 3.835 -34.510 1.00 91.50 185 ASN A O 1
ATOM 1482 N N . LEU A 1 186 ? 17.148 5.940 -33.725 1.00 94.69 186 LEU A N 1
ATOM 1483 C CA . LEU A 1 186 ? 16.063 6.473 -34.543 1.00 94.69 186 LEU A CA 1
ATOM 1484 C C . LEU A 1 186 ? 16.606 7.374 -35.638 1.00 94.69 186 LEU A C 1
ATOM 1486 O O . LEU A 1 186 ? 17.556 8.119 -35.429 1.00 94.69 186 LEU A O 1
ATOM 1490 N N . GLU A 1 187 ? 15.940 7.394 -36.784 1.00 94.56 187 GLU A N 1
ATOM 1491 C CA . GLU A 1 187 ? 16.138 8.443 -37.779 1.00 94.56 187 GLU A CA 1
ATOM 1492 C C . GLU A 1 187 ? 15.285 9.671 -37.434 1.00 94.56 187 GLU A C 1
ATOM 1494 O O . GLU A 1 187 ? 14.157 9.562 -36.942 1.00 94.56 187 GLU A O 1
ATOM 1499 N N . LYS A 1 188 ? 15.790 10.877 -37.713 1.00 94.75 188 LYS A N 1
ATOM 1500 C CA . LYS A 1 188 ? 15.009 12.111 -37.583 1.00 94.75 188 LYS A CA 1
ATOM 1501 C C . LYS A 1 188 ? 13.727 12.009 -38.415 1.00 94.75 188 LYS A C 1
ATOM 1503 O O . LYS A 1 188 ? 13.770 11.815 -39.623 1.00 94.75 188 LYS A O 1
ATOM 1508 N N . GLY A 1 189 ? 12.581 12.202 -37.767 1.00 91.25 189 GLY A N 1
ATOM 1509 C CA . GLY A 1 189 ? 11.258 12.063 -38.376 1.00 91.25 189 GLY A CA 1
ATOM 1510 C C . GLY A 1 189 ? 10.644 10.666 -38.248 1.00 91.25 189 GLY A C 1
ATOM 1511 O O . GLY A 1 189 ? 9.461 10.507 -38.557 1.00 91.25 189 GLY A O 1
ATOM 1512 N N . GLN A 1 190 ? 11.384 9.668 -37.753 1.00 93.94 190 GLN A N 1
ATOM 1513 C CA . GLN A 1 190 ? 10.860 8.321 -37.551 1.00 93.94 190 GLN A CA 1
ATOM 1514 C C . GLN A 1 190 ? 9.744 8.333 -36.504 1.00 93.94 190 GLN A C 1
ATOM 1516 O O . GLN A 1 190 ? 9.898 8.866 -35.399 1.00 93.94 190 GLN A O 1
ATOM 1521 N N . LYS A 1 191 ? 8.603 7.744 -36.872 1.00 92.81 191 LYS A N 1
ATOM 1522 C CA . LYS A 1 191 ? 7.454 7.576 -35.986 1.00 92.81 191 LYS A CA 1
ATOM 1523 C C . LYS A 1 191 ? 7.606 6.287 -35.197 1.00 92.81 191 LYS A C 1
ATOM 1525 O O . LYS A 1 191 ? 7.754 5.220 -35.784 1.00 92.81 191 LYS A O 1
ATOM 1530 N N . VAL A 1 192 ? 7.503 6.382 -33.881 1.00 88.88 192 VAL A N 1
ATOM 1531 C CA . VAL A 1 192 ? 7.488 5.228 -32.983 1.00 88.88 192 VAL A CA 1
ATOM 1532 C C . VAL A 1 192 ? 6.195 5.194 -32.186 1.00 88.88 192 VAL A C 1
ATOM 1534 O O . VAL A 1 192 ? 5.619 6.232 -31.843 1.00 88.88 192 VAL A O 1
ATOM 1537 N N . LYS A 1 193 ? 5.728 3.980 -31.913 1.00 86.56 193 LYS A N 1
ATOM 1538 C CA . LYS A 1 193 ? 4.531 3.745 -31.119 1.00 86.56 193 LYS A CA 1
ATOM 1539 C C . LYS A 1 193 ? 4.916 3.781 -29.641 1.00 86.56 193 LYS A C 1
ATOM 1541 O O . LYS A 1 193 ? 5.727 2.974 -29.203 1.00 86.56 193 LYS A O 1
ATOM 1546 N N . VAL A 1 194 ? 4.363 4.733 -28.896 1.00 79.56 194 VAL A N 1
ATOM 1547 C CA . VAL A 1 194 ? 4.585 4.886 -27.455 1.00 79.56 194 VAL A CA 1
ATOM 1548 C C . VAL A 1 194 ? 3.349 4.373 -26.736 1.00 79.56 194 VAL A C 1
ATOM 1550 O O . VAL A 1 194 ? 2.247 4.898 -26.923 1.00 79.56 194 VAL A O 1
ATOM 1553 N N . TRP A 1 195 ? 3.538 3.316 -25.955 1.00 67.19 195 TRP A N 1
ATOM 1554 C CA . TRP A 1 195 ? 2.465 2.662 -25.211 1.00 67.19 195 TRP A CA 1
ATOM 1555 C C . TRP A 1 195 ? 2.199 3.347 -23.870 1.00 67.19 195 TRP A C 1
ATOM 1557 O O . TRP A 1 195 ? 1.046 3.452 -23.474 1.00 67.19 195 TRP A O 1
ATOM 1567 N N . GLU A 1 196 ? 3.235 3.887 -23.225 1.00 61.41 196 GLU A N 1
ATOM 1568 C CA . GLU A 1 196 ? 3.125 4.575 -21.940 1.00 61.41 196 GLU A CA 1
ATOM 1569 C C . GLU A 1 196 ? 4.268 5.592 -21.799 1.00 61.41 196 GLU A C 1
ATOM 1571 O O . GLU A 1 196 ? 5.382 5.350 -22.265 1.00 61.41 196 GLU A O 1
ATOM 1576 N N . HIS A 1 197 ? 3.987 6.771 -21.241 1.00 48.00 197 HIS A N 1
ATOM 1577 C CA . HIS A 1 197 ? 4.992 7.814 -21.023 1.00 48.00 197 HIS A CA 1
ATOM 1578 C C . HIS A 1 197 ? 5.478 7.722 -19.576 1.00 48.00 197 HIS A C 1
ATOM 1580 O O . HIS A 1 197 ? 4.831 8.268 -18.687 1.00 48.00 197 HIS A O 1
ATOM 1586 N N . MET A 1 198 ? 6.605 7.049 -19.340 1.00 48.00 198 MET A N 1
ATOM 1587 C CA . MET A 1 198 ? 7.080 6.750 -17.976 1.00 48.00 198 MET A CA 1
ATOM 1588 C C . MET A 1 198 ? 7.926 7.869 -17.341 1.00 48.00 198 MET A C 1
ATOM 1590 O O . MET A 1 198 ? 8.491 7.683 -16.273 1.00 48.00 198 MET A O 1
ATOM 1594 N N . GLY A 1 199 ? 8.009 9.050 -17.969 1.00 42.19 199 GLY A N 1
ATOM 1595 C CA . GLY A 1 199 ? 8.981 10.071 -17.561 1.00 42.19 199 GLY A CA 1
ATOM 1596 C C . GLY A 1 199 ? 10.419 9.658 -17.913 1.00 42.19 199 GLY A C 1
ATOM 1597 O O . GLY A 1 199 ? 10.682 8.511 -18.251 1.00 42.19 199 GLY A O 1
ATOM 1598 N N . ASN A 1 200 ? 11.340 10.625 -17.944 1.00 45.59 200 ASN A N 1
ATOM 1599 C CA . ASN A 1 200 ? 12.776 10.422 -18.208 1.00 45.59 200 ASN A CA 1
ATOM 1600 C C . ASN A 1 200 ? 13.177 9.588 -19.447 1.00 45.59 200 ASN A C 1
ATOM 1602 O O . ASN A 1 200 ? 14.202 8.928 -19.435 1.00 45.59 200 ASN A O 1
ATOM 1606 N N . ASN A 1 201 ? 12.448 9.677 -20.566 1.00 45.59 201 ASN A N 1
ATOM 1607 C CA . ASN A 1 201 ? 12.854 9.124 -21.877 1.00 45.59 201 ASN A CA 1
ATOM 1608 C C . ASN A 1 201 ? 13.194 7.612 -21.943 1.00 45.59 201 ASN A C 1
ATOM 1610 O O . ASN A 1 201 ? 13.559 7.151 -23.027 1.00 45.59 201 ASN A O 1
ATOM 1614 N N . CYS A 1 202 ? 13.023 6.826 -20.878 1.00 44.78 202 CYS A N 1
ATOM 1615 C CA . CYS A 1 202 ? 13.336 5.399 -20.896 1.00 44.78 202 CYS A CA 1
ATOM 1616 C C . CYS A 1 202 ? 12.330 4.630 -21.764 1.00 44.78 202 CYS A C 1
ATOM 1618 O O . CYS A 1 202 ? 11.112 4.802 -21.656 1.00 44.78 202 CYS A O 1
ATOM 1620 N N . ARG A 1 203 ? 12.839 3.786 -22.664 1.00 51.59 203 ARG A N 1
ATOM 1621 C CA . ARG A 1 203 ? 12.038 2.860 -23.471 1.00 51.59 203 ARG A CA 1
ATOM 1622 C C . ARG A 1 203 ? 12.509 1.450 -23.170 1.00 51.59 203 ARG A C 1
ATOM 1624 O O . ARG A 1 203 ? 13.681 1.155 -23.345 1.00 51.59 203 ARG A O 1
ATOM 1631 N N . VAL A 1 204 ? 11.579 0.595 -22.771 1.00 55.56 204 VAL A N 1
ATOM 1632 C CA . VAL A 1 204 ? 11.853 -0.811 -22.471 1.00 55.56 204 VAL A CA 1
ATOM 1633 C C . VAL A 1 204 ? 11.823 -1.607 -23.784 1.00 55.56 204 VAL A C 1
ATOM 1635 O O . VAL A 1 204 ? 10.815 -1.530 -24.500 1.00 55.56 204 VAL A O 1
ATOM 1638 N N . PRO A 1 205 ? 12.889 -2.345 -24.143 1.00 59.72 205 PRO A N 1
ATOM 1639 C CA . PRO A 1 205 ? 12.866 -3.270 -25.272 1.00 59.72 205 PRO A CA 1
ATOM 1640 C C . PRO A 1 205 ? 11.725 -4.289 -25.126 1.00 59.72 205 PRO A C 1
ATOM 1642 O O . PRO A 1 205 ? 11.440 -4.758 -24.027 1.00 59.72 205 PRO A O 1
ATOM 1645 N N . GLU A 1 206 ? 11.067 -4.655 -26.231 1.00 70.50 206 GLU A N 1
ATOM 1646 C CA . GLU A 1 206 ? 9.946 -5.617 -26.221 1.00 70.50 206 GLU A CA 1
ATOM 1647 C C . GLU A 1 206 ? 10.342 -6.973 -25.611 1.00 70.50 206 GLU A C 1
ATOM 1649 O O . GLU A 1 206 ? 9.527 -7.620 -24.953 1.00 70.50 206 GLU A O 1
ATOM 1654 N N . ASP A 1 207 ? 11.613 -7.350 -25.757 1.00 82.75 207 ASP A N 1
ATOM 1655 C CA . ASP A 1 207 ? 12.174 -8.581 -25.205 1.00 82.75 207 ASP A CA 1
ATOM 1656 C C . ASP A 1 207 ? 12.203 -8.570 -23.666 1.00 82.75 207 ASP A C 1
ATOM 1658 O O . ASP A 1 207 ? 11.679 -9.477 -23.022 1.00 82.75 207 ASP A O 1
ATOM 1662 N N . ALA A 1 208 ? 12.661 -7.471 -23.054 1.00 85.94 208 ALA A N 1
ATOM 1663 C CA . ALA A 1 208 ? 12.759 -7.341 -21.598 1.00 85.94 208 ALA A CA 1
ATOM 1664 C C . ALA A 1 208 ? 11.399 -7.493 -20.893 1.00 85.94 208 ALA A C 1
ATOM 1666 O O . ALA A 1 208 ? 11.311 -8.087 -19.818 1.00 85.94 208 ALA A O 1
ATOM 1667 N N . ARG A 1 209 ? 10.309 -7.020 -21.514 1.00 89.88 209 ARG A N 1
ATOM 1668 C CA . ARG A 1 209 ? 8.952 -7.171 -20.965 1.00 89.88 209 ARG A CA 1
ATOM 1669 C C . ARG A 1 209 ? 8.477 -8.626 -20.971 1.00 89.88 209 ARG A C 1
ATOM 1671 O O . ARG A 1 209 ? 7.861 -9.077 -20.001 1.00 89.88 209 ARG A O 1
ATOM 1678 N N . ASN A 1 210 ? 8.746 -9.359 -22.051 1.00 93.44 210 ASN A N 1
ATOM 1679 C CA . ASN A 1 210 ? 8.385 -10.774 -22.154 1.00 93.44 210 ASN A CA 1
ATOM 1680 C C . ASN A 1 210 ? 9.200 -11.610 -21.164 1.00 93.44 210 ASN A C 1
ATOM 1682 O O . ASN A 1 210 ? 8.626 -12.399 -20.411 1.00 93.44 210 ASN A O 1
ATOM 1686 N N . THR A 1 211 ? 10.505 -11.357 -21.094 1.00 94.25 211 THR A N 1
ATOM 1687 C CA . THR A 1 211 ? 11.418 -11.978 -20.134 1.00 94.25 211 THR A CA 1
ATOM 1688 C C . THR A 1 211 ? 10.994 -11.713 -18.690 1.00 94.25 211 THR A C 1
ATOM 1690 O O . THR A 1 211 ? 10.901 -12.647 -17.895 1.00 94.25 211 THR A O 1
ATOM 1693 N N . TYR A 1 212 ? 10.644 -10.470 -18.344 1.00 96.19 212 TYR A N 1
ATOM 1694 C CA . TYR A 1 212 ? 10.137 -10.138 -17.011 1.00 96.19 212 TYR A CA 1
ATOM 1695 C C . TYR A 1 212 ? 8.816 -10.850 -16.694 1.00 96.19 212 TYR A C 1
ATOM 1697 O O . TYR A 1 212 ? 8.615 -11.346 -15.584 1.00 96.19 212 TYR A O 1
ATOM 1705 N N . THR A 1 213 ? 7.917 -10.952 -17.676 1.00 94.94 213 THR A N 1
ATOM 1706 C CA . THR A 1 213 ? 6.654 -11.689 -17.520 1.00 94.94 213 THR A CA 1
ATOM 1707 C C . T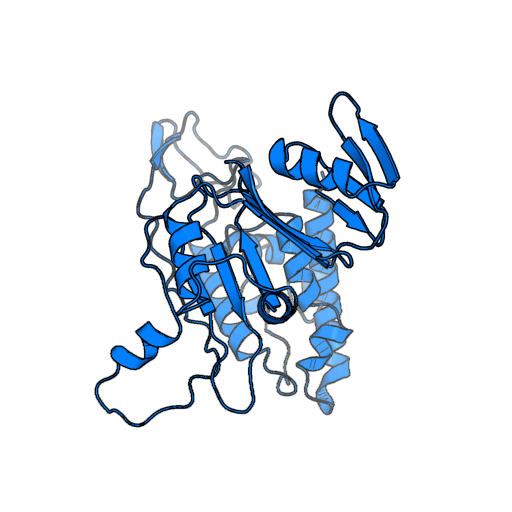HR A 1 213 ? 6.916 -13.169 -17.232 1.00 94.94 213 THR A C 1
ATOM 1709 O O . THR A 1 213 ? 6.288 -13.745 -16.342 1.00 94.94 213 THR A O 1
ATOM 1712 N N . GLN A 1 214 ? 7.867 -13.785 -17.941 1.00 96.19 214 GLN A N 1
ATOM 1713 C CA . GLN A 1 214 ? 8.290 -15.159 -17.678 1.00 96.19 214 GLN A CA 1
ATOM 1714 C C . GLN A 1 214 ? 8.889 -15.299 -16.272 1.00 96.19 214 GLN A C 1
ATOM 1716 O O . GLN A 1 214 ? 8.437 -16.151 -15.509 1.00 96.19 214 GLN A O 1
ATOM 1721 N N . PHE A 1 215 ? 9.818 -14.414 -15.901 1.00 96.88 215 PHE A N 1
ATOM 1722 C CA . PHE A 1 215 ? 10.411 -14.356 -14.564 1.00 96.88 215 PHE A CA 1
ATOM 1723 C C . PHE A 1 215 ? 9.341 -14.306 -13.464 1.00 96.88 215 PHE A C 1
ATOM 1725 O O . PHE A 1 215 ? 9.345 -15.138 -12.560 1.00 96.88 215 PHE A O 1
ATOM 1732 N N . GLN A 1 216 ? 8.362 -13.404 -13.567 1.00 96.81 216 GLN A N 1
ATOM 1733 C CA . GLN A 1 216 ? 7.267 -13.297 -12.597 1.00 96.81 216 GLN A CA 1
ATOM 1734 C C . GLN A 1 216 ? 6.397 -14.558 -12.537 1.00 96.81 216 GLN A C 1
ATOM 1736 O O . GLN A 1 216 ? 5.995 -14.992 -11.456 1.00 96.81 216 GLN A O 1
ATOM 1741 N N . ASN A 1 217 ? 6.094 -15.170 -13.683 1.00 95.19 217 ASN A N 1
ATOM 1742 C CA . ASN A 1 217 ? 5.322 -16.413 -13.728 1.00 95.19 217 ASN A CA 1
ATOM 1743 C C . ASN A 1 217 ? 6.049 -17.559 -13.021 1.00 95.19 217 ASN A C 1
ATOM 1745 O O . ASN A 1 217 ? 5.420 -18.325 -12.289 1.00 95.19 217 ASN A O 1
ATOM 1749 N N . ASP A 1 218 ? 7.358 -17.661 -13.215 1.00 96.44 218 ASP A N 1
ATOM 1750 C CA . ASP A 1 218 ? 8.174 -18.696 -12.594 1.00 96.44 218 ASP A CA 1
ATOM 1751 C C . ASP A 1 218 ? 8.377 -18.422 -11.100 1.00 96.44 218 ASP A C 1
ATOM 1753 O O . ASP A 1 218 ? 8.209 -19.337 -10.293 1.00 96.44 218 ASP A O 1
ATOM 1757 N N . MET A 1 219 ? 8.596 -17.164 -10.694 1.00 96.06 219 MET A N 1
ATOM 1758 C CA . MET A 1 219 ? 8.691 -16.787 -9.276 1.00 96.06 219 MET A CA 1
ATOM 1759 C C . MET A 1 219 ? 7.414 -17.153 -8.519 1.00 96.06 219 MET A C 1
ATOM 1761 O O . MET A 1 219 ? 7.481 -17.711 -7.425 1.00 96.06 219 MET A O 1
ATOM 1765 N N . ARG A 1 220 ? 6.236 -16.922 -9.113 1.00 93.44 220 ARG A N 1
ATOM 1766 C CA . ARG A 1 220 ? 4.948 -17.290 -8.500 1.00 93.44 220 ARG A CA 1
ATOM 1767 C C . ARG A 1 220 ? 4.777 -18.797 -8.317 1.00 93.44 220 ARG A C 1
ATOM 1769 O O . ARG A 1 220 ? 4.145 -19.213 -7.350 1.00 93.44 220 ARG A O 1
ATOM 1776 N N . LYS A 1 221 ? 5.334 -19.610 -9.217 1.00 95.19 221 LYS A N 1
ATOM 1777 C CA . LYS A 1 221 ? 5.311 -21.079 -9.104 1.00 95.19 221 LYS A CA 1
ATOM 1778 C C . LYS A 1 221 ? 6.337 -21.598 -8.098 1.00 95.19 221 LYS A C 1
ATOM 1780 O O . LYS A 1 221 ? 6.069 -22.589 -7.428 1.00 95.19 221 LYS A O 1
ATOM 1785 N N . LEU A 1 222 ? 7.500 -20.952 -8.010 1.00 94.44 222 LEU A N 1
ATOM 1786 C CA . LEU A 1 222 ? 8.625 -21.394 -7.185 1.00 94.44 222 LEU A CA 1
ATOM 1787 C C . LEU A 1 222 ? 8.497 -20.962 -5.718 1.00 94.44 222 LEU A C 1
ATOM 1789 O O . LEU A 1 222 ? 8.819 -21.740 -4.821 1.00 94.44 222 LEU A O 1
ATOM 1793 N N . LEU A 1 223 ? 7.997 -19.753 -5.446 1.00 95.25 223 LEU A N 1
ATOM 1794 C CA . LEU A 1 223 ? 7.919 -19.176 -4.097 1.00 95.25 223 LEU A CA 1
ATOM 1795 C C . LEU A 1 223 ? 6.695 -19.672 -3.305 1.00 95.25 223 LEU A C 1
ATOM 1797 O O . LEU A 1 223 ? 5.918 -18.895 -2.748 1.00 95.25 223 LEU A O 1
ATOM 1801 N N . VAL A 1 224 ? 6.538 -20.994 -3.220 1.00 96.12 224 VAL A N 1
ATOM 1802 C CA . VAL A 1 224 ? 5.544 -21.650 -2.362 1.00 96.12 224 VAL A CA 1
ATOM 1803 C C . VAL A 1 224 ? 6.168 -21.935 -0.985 1.00 96.12 224 VAL A C 1
ATOM 1805 O O . VAL A 1 224 ? 7.240 -22.545 -0.919 1.00 96.12 224 VAL A O 1
ATOM 1808 N N . PRO A 1 225 ? 5.534 -21.526 0.135 1.00 97.62 225 PRO A N 1
ATOM 1809 C CA . PRO A 1 225 ? 6.080 -21.718 1.479 1.00 97.62 225 PRO A CA 1
ATOM 1810 C C . PRO A 1 225 ? 6.533 -23.158 1.770 1.00 97.62 225 PRO A C 1
ATOM 1812 O O . PRO A 1 225 ? 5.759 -24.105 1.635 1.00 97.62 225 PRO A O 1
ATOM 1815 N N . GLY A 1 226 ? 7.788 -23.309 2.199 1.00 96.75 226 GLY A N 1
ATOM 1816 C CA . GLY A 1 226 ? 8.414 -24.579 2.580 1.00 96.75 226 GLY A CA 1
ATOM 1817 C C . GLY A 1 226 ? 8.727 -25.564 1.445 1.00 96.75 226 GLY A C 1
ATOM 1818 O O . GLY A 1 226 ? 9.119 -26.694 1.748 1.00 96.75 226 GLY A O 1
ATOM 1819 N N . GLN A 1 227 ? 8.550 -25.189 0.173 1.00 97.94 227 GLN A N 1
ATOM 1820 C CA . GLN A 1 227 ? 8.709 -26.104 -0.968 1.00 97.94 227 GLN A CA 1
ATOM 1821 C C . GLN A 1 227 ? 9.930 -25.825 -1.850 1.00 97.94 227 GLN A C 1
ATOM 1823 O O . GLN A 1 227 ? 10.318 -26.701 -2.622 1.00 97.94 227 GLN A O 1
ATOM 1828 N N . LEU A 1 228 ? 10.556 -24.653 -1.735 1.00 97.88 228 LEU A N 1
ATOM 1829 C CA . LEU A 1 228 ? 11.683 -24.267 -2.579 1.00 97.88 228 LEU A CA 1
ATOM 1830 C C . LEU A 1 228 ? 12.927 -25.107 -2.243 1.00 97.88 228 LEU A C 1
ATOM 1832 O O . LEU A 1 228 ? 13.376 -25.137 -1.092 1.00 97.88 228 LEU A O 1
ATOM 1836 N N . ARG A 1 229 ? 13.471 -25.794 -3.253 1.00 97.88 229 ARG A N 1
ATOM 1837 C CA . ARG A 1 229 ? 14.661 -26.663 -3.140 1.00 97.88 229 ARG A CA 1
ATOM 1838 C C . ARG A 1 229 ? 15.885 -26.115 -3.860 1.00 97.88 229 ARG A C 1
ATOM 1840 O O . ARG A 1 229 ? 17.003 -26.388 -3.440 1.00 97.88 229 ARG A O 1
ATOM 1847 N N . GLU A 1 230 ? 15.653 -25.347 -4.914 1.00 97.38 230 GLU A N 1
ATOM 1848 C CA . GLU A 1 230 ? 16.670 -24.786 -5.796 1.00 97.38 230 GLU A CA 1
ATOM 1849 C C . GLU A 1 230 ? 16.388 -23.297 -5.977 1.00 97.38 230 GLU A C 1
ATOM 1851 O O . GLU A 1 230 ? 15.232 -22.866 -5.918 1.00 97.38 230 GLU A O 1
ATOM 1856 N N . PHE A 1 231 ? 17.445 -22.505 -6.134 1.00 96.88 231 PHE A N 1
ATOM 1857 C CA . PHE A 1 231 ? 17.307 -21.071 -6.335 1.00 96.88 231 PHE A CA 1
ATOM 1858 C C . PHE A 1 231 ? 16.919 -20.787 -7.793 1.00 96.88 231 PHE A C 1
ATOM 1860 O O . PHE A 1 231 ? 17.395 -21.493 -8.683 1.00 96.88 231 PHE A O 1
ATOM 1867 N N . PRO A 1 232 ? 16.073 -19.777 -8.070 1.00 94.88 232 PRO A N 1
ATOM 1868 C CA . PRO A 1 232 ? 15.749 -19.412 -9.440 1.00 94.88 232 PRO A CA 1
ATOM 1869 C C . PRO A 1 232 ? 16.997 -19.130 -10.291 1.00 94.88 232 PRO A C 1
ATOM 1871 O O . PRO A 1 232 ? 17.865 -18.374 -9.846 1.00 94.88 232 PRO A O 1
ATOM 1874 N N . PRO A 1 233 ? 17.091 -19.673 -11.517 1.00 95.75 233 PRO A N 1
ATOM 1875 C CA . PRO A 1 233 ? 18.262 -19.488 -12.363 1.00 95.75 233 PRO A CA 1
ATOM 1876 C C . PRO A 1 233 ? 18.231 -18.102 -13.028 1.00 95.75 233 PRO A C 1
ATOM 1878 O O . PRO A 1 233 ? 17.850 -17.960 -14.185 1.00 95.75 233 PRO A O 1
ATOM 1881 N N . PHE A 1 234 ? 18.637 -17.053 -12.303 1.00 96.25 234 PHE A N 1
ATOM 1882 C CA . PHE A 1 234 ? 18.573 -15.658 -12.776 1.00 96.25 234 PHE A CA 1
ATOM 1883 C C . PHE A 1 234 ? 19.225 -15.433 -14.150 1.00 96.25 234 PHE A C 1
ATOM 1885 O O . PHE A 1 234 ? 18.706 -14.672 -14.968 1.00 96.25 234 PHE A O 1
ATOM 1892 N N . ARG A 1 235 ? 20.313 -16.155 -14.427 1.00 96.19 235 ARG A N 1
ATOM 1893 C CA . ARG A 1 235 ? 21.028 -16.132 -15.707 1.00 96.19 235 ARG A CA 1
ATOM 1894 C C . ARG A 1 235 ? 20.176 -16.550 -16.913 1.00 96.19 235 ARG A C 1
ATOM 1896 O O . ARG A 1 235 ? 20.470 -16.118 -18.023 1.00 96.19 235 ARG A O 1
ATOM 1903 N N . GLU A 1 236 ? 19.149 -17.379 -16.718 1.00 95.81 236 GLU A N 1
ATOM 1904 C CA . GLU A 1 236 ? 18.228 -17.776 -17.795 1.00 95.81 236 GLU A CA 1
ATOM 1905 C C . GLU A 1 236 ? 17.282 -16.643 -18.202 1.00 95.81 236 GLU A C 1
ATOM 1907 O O . GLU A 1 236 ? 16.787 -16.640 -19.327 1.00 95.81 236 GLU A O 1
ATOM 1912 N N . TYR A 1 237 ? 17.056 -15.672 -17.312 1.00 96.00 237 TYR A N 1
ATOM 1913 C CA . TYR A 1 237 ? 16.244 -14.498 -17.612 1.00 96.00 237 TYR A CA 1
ATOM 1914 C C . TYR A 1 237 ? 17.089 -13.364 -18.183 1.00 96.00 237 TYR A C 1
ATOM 1916 O O . TYR A 1 237 ? 16.683 -12.732 -19.147 1.00 96.00 237 TYR A O 1
ATOM 1924 N N . MET A 1 238 ? 18.260 -13.075 -17.614 1.00 94.19 238 MET A N 1
ATOM 1925 C CA . MET A 1 238 ? 19.072 -11.956 -18.092 1.00 94.19 238 MET A CA 1
ATOM 1926 C C . MET A 1 238 ? 20.554 -12.203 -17.856 1.00 94.19 238 MET A C 1
ATOM 1928 O O . MET A 1 238 ? 20.955 -12.519 -16.743 1.00 94.19 238 MET A O 1
ATOM 1932 N N . SER A 1 239 ? 21.387 -12.029 -18.883 1.00 94.81 239 SER A N 1
ATOM 1933 C CA . SER A 1 239 ? 22.850 -12.065 -18.725 1.00 94.81 239 SER A CA 1
ATOM 1934 C C . SER A 1 239 ? 23.601 -11.156 -19.705 1.00 94.81 239 SER A C 1
ATOM 1936 O O . SER A 1 239 ? 24.816 -11.291 -19.879 1.00 94.81 239 SER A O 1
ATOM 1938 N N . ASP A 1 240 ? 22.892 -10.192 -20.293 1.00 93.06 240 ASP A N 1
ATOM 1939 C CA . ASP A 1 240 ? 23.331 -9.422 -21.459 1.00 93.06 240 ASP A CA 1
ATOM 1940 C C . ASP A 1 240 ? 24.274 -8.254 -21.138 1.00 93.06 240 ASP A C 1
ATOM 1942 O O . ASP A 1 240 ? 24.832 -7.641 -22.049 1.00 93.06 240 ASP A O 1
ATOM 1946 N N . CYS A 1 241 ? 24.507 -7.921 -19.864 1.00 95.25 241 CYS A N 1
ATOM 1947 C CA . CYS A 1 241 ? 25.461 -6.878 -19.502 1.00 95.25 241 CYS A CA 1
ATOM 1948 C C . CYS A 1 241 ? 26.875 -7.258 -19.966 1.00 95.25 241 CYS A C 1
ATOM 1950 O O . CYS A 1 241 ? 27.483 -8.201 -19.451 1.00 95.25 241 CYS A O 1
ATOM 1952 N N . THR A 1 242 ? 27.413 -6.465 -20.894 1.00 95.81 242 THR A N 1
ATOM 1953 C CA . THR A 1 242 ? 28.754 -6.617 -21.479 1.00 95.81 242 THR A CA 1
ATOM 1954 C C . THR A 1 242 ? 29.824 -5.774 -20.777 1.00 95.81 242 THR A C 1
ATOM 1956 O O . THR A 1 242 ? 30.931 -5.617 -21.296 1.00 95.81 242 THR A O 1
ATOM 1959 N N . ASN A 1 243 ? 29.512 -5.163 -19.630 1.00 95.31 243 ASN A N 1
ATOM 1960 C CA . ASN A 1 243 ? 30.473 -4.336 -18.906 1.00 95.31 243 ASN A CA 1
ATOM 1961 C C . ASN A 1 243 ? 31.583 -5.221 -18.317 1.00 95.31 243 ASN A C 1
ATOM 1963 O O . ASN A 1 243 ? 31.322 -6.073 -17.469 1.00 95.31 243 ASN A O 1
ATOM 1967 N N . ALA A 1 244 ? 32.831 -4.983 -18.728 1.00 96.25 244 ALA A N 1
ATOM 1968 C CA . ALA A 1 244 ? 33.987 -5.758 -18.281 1.00 96.25 244 ALA A CA 1
ATOM 1969 C C . ALA A 1 244 ? 34.172 -5.748 -16.751 1.00 96.25 244 ALA A C 1
ATOM 1971 O O . ALA A 1 244 ? 34.660 -6.727 -16.194 1.00 96.25 244 ALA A O 1
ATOM 1972 N N . ALA A 1 245 ? 33.744 -4.683 -16.061 1.00 96.38 245 ALA A N 1
ATOM 1973 C CA . ALA A 1 245 ? 33.794 -4.612 -14.600 1.00 96.38 245 ALA A CA 1
ATOM 1974 C C . ALA A 1 245 ? 32.795 -5.562 -13.913 1.00 96.38 245 ALA A C 1
ATOM 1976 O O . ALA A 1 245 ? 32.988 -5.923 -12.756 1.00 96.38 245 ALA A O 1
ATOM 1977 N N . CYS A 1 246 ? 31.738 -5.986 -14.613 1.00 96.94 246 CYS A N 1
ATOM 1978 C CA . CYS A 1 246 ? 30.741 -6.913 -14.084 1.00 96.94 246 CYS A CA 1
ATOM 1979 C C . CYS A 1 246 ? 31.133 -8.381 -14.266 1.00 96.94 246 CYS A C 1
ATOM 1981 O O . CYS A 1 246 ? 30.600 -9.225 -13.553 1.00 96.94 246 CYS A O 1
ATOM 1983 N N . GLN A 1 247 ? 32.049 -8.696 -15.186 1.00 96.62 247 GLN A N 1
ATOM 1984 C CA . GLN A 1 247 ? 32.401 -10.080 -15.506 1.00 96.62 247 GLN A CA 1
ATOM 1985 C C . GLN A 1 247 ? 32.911 -10.872 -14.288 1.00 96.62 247 GLN A C 1
ATOM 1987 O O . GLN A 1 247 ? 32.383 -11.958 -14.054 1.00 96.62 247 GLN A O 1
ATOM 1992 N N . PRO A 1 248 ? 33.830 -10.342 -13.450 1.00 96.12 248 PRO A N 1
ATOM 1993 C CA . PRO A 1 248 ? 34.278 -11.068 -12.262 1.00 96.12 248 PRO A CA 1
ATOM 1994 C C . PRO A 1 248 ? 33.139 -11.342 -11.272 1.00 96.12 248 PRO A C 1
ATOM 1996 O O . PRO A 1 248 ? 33.086 -12.411 -10.680 1.00 96.12 248 PRO A O 1
ATOM 1999 N N . LEU A 1 249 ? 32.190 -10.407 -11.131 1.00 93.56 249 LEU A N 1
ATOM 2000 C CA . LEU A 1 249 ? 31.032 -10.563 -10.242 1.00 93.56 249 LEU A CA 1
ATOM 2001 C C . LEU A 1 249 ? 30.063 -11.644 -10.745 1.00 93.56 249 LEU A C 1
ATOM 2003 O O . LEU A 1 249 ? 29.501 -12.385 -9.945 1.00 93.56 249 LEU A O 1
ATOM 2007 N N . LYS A 1 250 ? 29.875 -11.754 -12.066 1.00 95.62 250 LYS A N 1
ATOM 2008 C CA . LYS A 1 250 ? 29.036 -12.803 -12.666 1.00 95.62 250 LYS A CA 1
ATOM 2009 C C . LYS A 1 250 ? 29.646 -14.198 -12.513 1.00 95.62 250 LYS A C 1
ATOM 2011 O O . LYS A 1 250 ? 28.905 -15.169 -12.452 1.00 95.62 250 LYS A O 1
ATOM 2016 N N . GLU A 1 251 ? 30.973 -14.307 -12.507 1.00 95.06 251 GLU A N 1
ATOM 2017 C CA . GLU A 1 251 ? 31.678 -15.594 -12.413 1.00 95.06 251 GLU A CA 1
ATOM 2018 C C . GLU A 1 251 ? 31.829 -16.094 -10.970 1.00 95.06 251 GLU A C 1
ATOM 2020 O O . GLU A 1 251 ? 31.865 -17.303 -10.755 1.00 95.06 251 GLU A O 1
ATOM 2025 N N . ASP A 1 252 ? 31.900 -15.182 -9.997 1.00 93.44 252 ASP A N 1
ATOM 2026 C CA . ASP A 1 252 ? 32.097 -15.502 -8.574 1.00 93.44 252 ASP A CA 1
ATOM 2027 C C . ASP A 1 252 ? 30.783 -15.774 -7.815 1.00 93.44 252 ASP A C 1
ATOM 2029 O O . ASP A 1 252 ? 30.800 -16.275 -6.694 1.00 93.44 252 ASP A O 1
ATOM 2033 N N . THR A 1 253 ? 29.631 -15.460 -8.418 1.00 93.19 253 THR A N 1
ATOM 2034 C CA . THR A 1 253 ? 28.308 -15.605 -7.788 1.00 93.19 253 THR A CA 1
ATOM 2035 C C . THR A 1 253 ? 27.506 -16.751 -8.391 1.00 93.19 253 THR A C 1
ATOM 2037 O O . THR A 1 253 ? 27.545 -17.006 -9.595 1.00 93.19 253 THR A O 1
ATOM 2040 N N . GLU A 1 254 ? 26.703 -17.420 -7.562 1.00 92.06 254 GLU A N 1
ATOM 2041 C CA . GLU A 1 254 ? 25.790 -18.472 -8.032 1.00 92.06 254 GLU A CA 1
ATOM 2042 C C . GLU A 1 254 ? 24.648 -17.904 -8.888 1.00 92.06 254 GLU A C 1
ATOM 2044 O O . GLU A 1 254 ? 24.075 -18.613 -9.715 1.00 92.06 254 GLU A O 1
ATOM 2049 N N . LEU A 1 255 ? 24.334 -16.614 -8.720 1.00 95.50 255 LEU A N 1
ATOM 2050 C CA . LEU A 1 255 ? 23.304 -15.923 -9.495 1.00 95.50 255 LEU A CA 1
ATOM 2051 C C . LEU A 1 255 ? 23.662 -15.788 -10.979 1.00 95.50 255 LEU A C 1
ATOM 2053 O O . LEU A 1 255 ? 22.765 -15.782 -11.826 1.00 95.50 255 LEU A O 1
ATOM 2057 N N . GLY A 1 256 ? 24.953 -15.650 -11.299 1.00 96.31 256 GLY A N 1
ATOM 2058 C CA . GLY A 1 256 ? 25.429 -15.476 -12.671 1.00 96.31 256 GLY A CA 1
ATOM 2059 C C . GLY A 1 256 ? 25.019 -14.154 -13.334 1.00 96.31 256 GLY A C 1
ATOM 2060 O O . GLY A 1 256 ? 25.083 -14.055 -14.561 1.00 96.31 256 GLY A O 1
ATOM 2061 N N . ILE A 1 257 ? 24.586 -13.159 -12.550 1.00 97.56 257 ILE A N 1
ATOM 2062 C CA . ILE A 1 257 ? 24.096 -11.856 -13.026 1.00 97.56 257 ILE A CA 1
ATOM 2063 C C . ILE A 1 257 ? 24.691 -10.700 -12.217 1.00 97.56 257 ILE A C 1
ATOM 2065 O O . ILE A 1 257 ? 25.085 -10.871 -11.065 1.00 97.56 257 ILE A O 1
ATOM 2069 N N . CYS A 1 258 ? 24.746 -9.504 -12.804 1.00 97.75 258 CYS A N 1
ATOM 2070 C CA . CYS A 1 258 ? 25.138 -8.277 -12.104 1.00 97.75 258 CYS A CA 1
ATOM 2071 C C . CYS A 1 258 ? 23.949 -7.320 -11.898 1.00 97.75 258 CYS A C 1
ATOM 2073 O O . CYS A 1 258 ? 22.838 -7.573 -12.365 1.00 97.75 258 CYS A O 1
ATOM 2075 N N . ALA A 1 259 ? 24.183 -6.181 -11.234 1.00 97.56 259 ALA A N 1
ATOM 2076 C CA . ALA A 1 259 ? 23.146 -5.167 -11.021 1.00 97.56 259 ALA A CA 1
ATOM 2077 C C . ALA A 1 259 ? 22.554 -4.638 -12.342 1.00 97.56 259 ALA A C 1
ATOM 2079 O O . ALA A 1 259 ? 21.347 -4.470 -12.426 1.00 97.56 259 ALA A O 1
ATOM 2080 N N . HIS A 1 260 ? 23.360 -4.455 -13.396 1.00 97.38 260 HIS A N 1
ATOM 2081 C CA . HIS A 1 260 ? 22.854 -4.002 -14.700 1.00 97.38 260 HIS A CA 1
ATOM 2082 C C . HIS A 1 260 ? 21.940 -5.035 -15.379 1.00 97.38 260 HIS A C 1
ATOM 2084 O O . HIS A 1 260 ? 20.961 -4.651 -16.011 1.00 97.38 260 HIS A O 1
ATOM 2090 N N . ASP A 1 261 ? 22.236 -6.336 -15.250 1.00 97.31 261 ASP A N 1
ATOM 2091 C CA . ASP A 1 261 ? 21.332 -7.383 -15.747 1.00 97.31 261 ASP A CA 1
ATOM 2092 C C . ASP A 1 261 ? 20.013 -7.342 -14.970 1.00 97.31 261 ASP A C 1
ATOM 2094 O O . ASP A 1 261 ? 18.935 -7.345 -15.559 1.00 97.31 261 ASP A O 1
ATOM 2098 N N . LEU A 1 262 ? 20.092 -7.256 -13.635 1.00 97.56 262 LEU A N 1
ATOM 2099 C CA . LEU A 1 262 ? 18.898 -7.180 -12.800 1.00 97.56 262 LEU A CA 1
ATOM 2100 C C . LEU A 1 262 ? 18.070 -5.933 -13.132 1.00 97.56 262 LEU A C 1
ATOM 2102 O O . LEU A 1 262 ? 16.860 -6.043 -13.283 1.00 97.56 262 LEU A O 1
ATOM 2106 N N . GLN A 1 263 ? 18.703 -4.773 -13.308 1.00 97.00 263 GLN A N 1
ATOM 2107 C CA . GLN A 1 263 ? 18.033 -3.546 -13.734 1.00 97.00 263 GLN A CA 1
ATOM 2108 C C . GLN A 1 263 ? 17.266 -3.761 -15.039 1.00 97.00 263 GLN A C 1
ATOM 2110 O O . GLN A 1 263 ? 16.067 -3.509 -15.083 1.00 97.00 263 GLN A O 1
ATOM 2115 N N . MET A 1 264 ? 17.931 -4.286 -16.072 1.00 95.06 264 MET A N 1
ATOM 2116 C CA . MET A 1 264 ? 17.322 -4.507 -17.385 1.00 95.06 264 MET A CA 1
ATOM 2117 C C . MET A 1 264 ? 16.128 -5.468 -17.310 1.00 95.06 264 MET A C 1
ATOM 2119 O O . MET A 1 264 ? 15.100 -5.241 -17.950 1.00 95.06 264 MET A O 1
ATOM 2123 N N . LEU A 1 265 ? 16.235 -6.518 -16.488 1.00 96.50 265 LEU A N 1
ATOM 2124 C CA . LEU A 1 265 ? 15.126 -7.427 -16.212 1.00 96.50 265 LEU A CA 1
ATOM 2125 C C . LEU A 1 265 ? 13.958 -6.693 -15.537 1.00 96.50 265 LEU A C 1
ATOM 2127 O O . LEU A 1 265 ? 12.816 -6.824 -15.971 1.00 96.50 265 LEU A O 1
ATOM 2131 N N . LEU A 1 266 ? 14.226 -5.924 -14.479 1.00 96.56 266 LEU A N 1
ATOM 2132 C CA . LEU A 1 266 ? 13.195 -5.265 -13.675 1.00 96.56 266 LEU A CA 1
ATOM 2133 C C . LEU A 1 266 ? 12.546 -4.071 -14.383 1.00 96.56 266 LEU A C 1
ATOM 2135 O O . LEU A 1 266 ? 11.358 -3.827 -14.182 1.00 96.56 266 LEU A O 1
ATOM 2139 N N . GLU A 1 267 ? 13.263 -3.362 -15.251 1.00 94.31 267 GLU A N 1
ATOM 2140 C CA . GLU A 1 267 ? 12.693 -2.347 -16.145 1.00 94.31 267 GLU A CA 1
ATOM 2141 C C . GLU A 1 267 ? 11.627 -2.944 -17.078 1.00 94.31 267 GLU A C 1
ATOM 2143 O O . GLU A 1 267 ? 10.645 -2.274 -17.402 1.00 94.31 267 GLU A O 1
ATOM 2148 N N . GLY A 1 268 ? 11.737 -4.241 -17.401 1.00 94.06 268 GLY A N 1
ATOM 2149 C CA . GLY A 1 268 ? 10.705 -5.036 -18.074 1.00 94.06 268 GLY A CA 1
ATOM 2150 C C . GLY A 1 268 ? 9.310 -4.947 -17.438 1.00 94.06 268 GLY A C 1
ATOM 2151 O O . GLY A 1 268 ? 8.304 -5.112 -18.135 1.00 94.06 268 GLY A O 1
ATOM 2152 N N . SER A 1 269 ? 9.229 -4.632 -16.141 1.00 95.25 269 SER A N 1
ATOM 2153 C CA . SER A 1 269 ? 7.968 -4.452 -15.408 1.00 95.25 269 SER A CA 1
ATOM 2154 C C . SER A 1 269 ? 7.165 -3.223 -15.844 1.00 95.25 269 SER A C 1
ATOM 2156 O O . SER A 1 269 ? 5.938 -3.223 -15.742 1.00 95.25 269 SER A O 1
ATOM 2158 N N . GLY A 1 270 ? 7.836 -2.160 -16.300 1.00 91.19 270 GLY A N 1
ATOM 2159 C CA . GLY A 1 270 ? 7.243 -0.824 -16.417 1.00 91.19 270 GLY A CA 1
ATOM 2160 C C . GLY A 1 270 ? 6.899 -0.162 -15.071 1.00 91.19 270 GLY A C 1
ATOM 2161 O O . GLY A 1 270 ? 6.280 0.889 -15.049 1.00 91.19 270 GLY A O 1
ATOM 2162 N N . GLN A 1 271 ? 7.269 -0.744 -13.933 1.00 91.12 271 GLN A N 1
ATOM 2163 C CA . GLN A 1 271 ? 7.035 -0.171 -12.600 1.00 91.12 271 GLN A CA 1
ATOM 2164 C C . GLN A 1 271 ? 8.339 0.214 -11.898 1.00 91.12 271 GLN A C 1
ATOM 2166 O O . GLN A 1 271 ? 8.327 0.558 -10.722 1.00 91.12 271 GLN A O 1
ATOM 2171 N N . TYR A 1 272 ? 9.463 0.163 -12.615 1.00 94.25 272 TYR A N 1
ATOM 2172 C CA . TYR A 1 272 ? 10.788 0.402 -12.063 1.00 94.25 272 TYR A CA 1
ATOM 2173 C C . TYR A 1 272 ? 10.920 1.832 -11.515 1.00 94.25 272 TYR A C 1
ATOM 2175 O O . TYR A 1 272 ? 11.075 2.799 -12.260 1.00 94.25 272 TYR A O 1
ATOM 2183 N N . CYS A 1 273 ? 10.843 1.955 -10.194 1.00 91.44 273 CYS A N 1
ATOM 2184 C CA . CYS A 1 273 ? 11.103 3.169 -9.432 1.00 91.44 273 CYS A CA 1
ATOM 2185 C C . CYS A 1 273 ? 11.577 2.796 -8.019 1.00 91.44 273 CYS A C 1
ATOM 2187 O O . CYS A 1 273 ? 11.452 1.643 -7.600 1.00 91.44 273 CYS A O 1
ATOM 2189 N N . TYR A 1 274 ? 12.101 3.765 -7.266 1.00 93.62 274 TYR A N 1
ATOM 2190 C CA . TYR A 1 274 ? 12.647 3.532 -5.925 1.00 93.62 274 TYR A CA 1
ATOM 2191 C C . TYR A 1 274 ? 11.657 2.845 -4.968 1.00 93.62 274 TYR A C 1
ATOM 2193 O O . TYR A 1 274 ? 11.995 1.841 -4.335 1.00 93.62 274 TYR A O 1
ATOM 2201 N N . ASP A 1 275 ? 10.426 3.358 -4.876 1.00 91.00 275 ASP A N 1
ATOM 2202 C CA . ASP A 1 275 ? 9.410 2.816 -3.965 1.00 91.00 275 ASP A CA 1
ATOM 2203 C C . ASP A 1 275 ? 9.048 1.372 -4.324 1.00 91.00 275 ASP A C 1
ATOM 2205 O O . ASP A 1 275 ? 8.961 0.510 -3.449 1.00 91.00 275 ASP A O 1
ATOM 2209 N N . TRP A 1 276 ? 8.937 1.080 -5.619 1.00 95.00 276 TRP A N 1
ATOM 2210 C CA . TRP A 1 276 ? 8.675 -0.267 -6.108 1.00 95.00 276 TRP A CA 1
ATOM 2211 C C . TRP A 1 276 ? 9.851 -1.220 -5.843 1.00 95.00 276 TRP A C 1
ATOM 2213 O O . TRP A 1 276 ? 9.654 -2.324 -5.335 1.00 95.00 276 TRP A O 1
ATOM 2223 N N . LEU A 1 277 ? 11.095 -0.783 -6.079 1.00 97.06 277 LEU A N 1
ATOM 2224 C CA . LEU A 1 277 ? 12.294 -1.568 -5.758 1.00 97.06 277 LEU A CA 1
ATOM 2225 C C . LEU A 1 277 ? 12.378 -1.899 -4.266 1.00 97.06 277 LEU A C 1
ATOM 2227 O O . LEU A 1 277 ? 12.778 -3.003 -3.898 1.00 97.06 277 LEU A O 1
ATOM 2231 N N . LYS A 1 278 ? 11.978 -0.968 -3.397 1.00 95.12 278 LYS A N 1
ATOM 2232 C CA . LYS A 1 278 ? 11.929 -1.178 -1.947 1.00 95.12 278 LYS A CA 1
ATOM 2233 C C . LYS A 1 278 ? 10.921 -2.262 -1.556 1.00 95.12 278 LYS A C 1
ATOM 2235 O O . LYS A 1 278 ? 11.190 -3.048 -0.641 1.00 95.12 278 LYS A O 1
ATOM 2240 N N . GLU A 1 279 ? 9.771 -2.314 -2.222 1.00 94.25 279 GLU A N 1
ATOM 2241 C CA . GLU A 1 279 ? 8.773 -3.370 -2.034 1.00 94.25 279 GLU A CA 1
ATOM 2242 C C . GLU A 1 279 ? 9.293 -4.723 -2.527 1.00 94.25 279 GLU A C 1
ATOM 2244 O O . GLU A 1 279 ? 9.309 -5.684 -1.755 1.00 94.25 279 GLU A O 1
ATOM 2249 N N . GLU A 1 280 ? 9.821 -4.789 -3.747 1.00 96.69 280 GLU A N 1
ATOM 2250 C CA . GLU A 1 280 ? 10.358 -6.024 -4.327 1.00 96.69 280 GLU A CA 1
ATOM 2251 C C . GLU A 1 280 ? 11.556 -6.564 -3.529 1.00 96.69 280 GLU A C 1
ATOM 2253 O O . GLU A 1 280 ? 11.632 -7.756 -3.219 1.00 96.69 280 GLU A O 1
ATOM 2258 N N . ARG A 1 281 ? 12.454 -5.687 -3.066 1.00 97.50 281 ARG A N 1
ATOM 2259 C CA . ARG A 1 281 ? 13.594 -6.053 -2.211 1.00 97.50 281 ARG A CA 1
ATOM 2260 C C . ARG A 1 281 ? 13.160 -6.770 -0.931 1.00 97.50 281 ARG A C 1
ATOM 2262 O O . ARG A 1 281 ? 13.876 -7.643 -0.440 1.00 97.50 281 ARG A O 1
ATOM 2269 N N . ASN A 1 282 ? 11.985 -6.451 -0.378 1.00 96.56 282 ASN A N 1
ATOM 2270 C CA . ASN A 1 282 ? 11.486 -7.125 0.822 1.00 96.56 282 ASN A CA 1
ATOM 2271 C C . ASN A 1 282 ? 11.214 -8.618 0.609 1.00 96.56 282 ASN A C 1
ATOM 2273 O O . ASN A 1 282 ? 11.281 -9.372 1.584 1.00 96.56 282 ASN A O 1
ATOM 2277 N N . VAL A 1 283 ? 10.907 -9.049 -0.617 1.00 95.75 283 VAL A N 1
ATOM 2278 C CA . VAL A 1 283 ? 10.703 -10.467 -0.954 1.00 95.75 283 VAL A CA 1
ATOM 2279 C C . VAL A 1 283 ? 12.006 -11.249 -0.778 1.00 95.75 283 VAL A C 1
ATOM 2281 O O . VAL A 1 283 ? 11.996 -12.367 -0.262 1.00 95.75 283 VAL A O 1
ATOM 2284 N N . TRP A 1 284 ? 13.130 -10.616 -1.115 1.00 97.75 284 TRP A N 1
ATOM 2285 C CA . TRP A 1 284 ? 14.473 -11.197 -1.095 1.00 97.75 284 TRP A CA 1
ATOM 2286 C C . TRP A 1 284 ? 15.184 -11.090 0.259 1.00 97.75 284 TRP A C 1
ATOM 2288 O O . TRP A 1 284 ? 16.291 -11.595 0.411 1.00 97.75 284 TRP A O 1
ATOM 2298 N N . HIS A 1 285 ? 14.563 -10.477 1.275 1.00 98.12 285 HIS A N 1
ATOM 2299 C CA . HIS A 1 285 ? 15.153 -10.424 2.614 1.00 98.12 285 HIS A CA 1
ATOM 2300 C C . HIS A 1 285 ? 15.408 -11.852 3.138 1.00 98.12 285 HIS A C 1
ATOM 2302 O O . HIS A 1 285 ? 14.440 -12.613 3.244 1.00 98.12 285 HIS A O 1
ATOM 2308 N N . PRO A 1 286 ? 16.632 -12.222 3.568 1.00 97.81 286 PRO A N 1
ATOM 2309 C CA . PRO A 1 286 ? 16.991 -13.619 3.836 1.00 97.81 286 PRO A CA 1
ATOM 2310 C C . PRO A 1 286 ? 16.039 -14.336 4.794 1.00 97.81 286 PRO A C 1
ATOM 2312 O O . PRO A 1 286 ? 15.645 -15.472 4.553 1.00 97.81 286 PRO A O 1
ATOM 2315 N N . ASP A 1 287 ? 15.612 -13.676 5.873 1.00 97.19 287 ASP A N 1
ATOM 2316 C CA . ASP A 1 287 ? 14.699 -14.291 6.847 1.00 97.19 287 ASP A CA 1
ATOM 2317 C C . ASP A 1 287 ? 13.251 -14.423 6.357 1.00 97.19 287 ASP A C 1
ATOM 2319 O O . ASP A 1 287 ? 12.535 -15.331 6.789 1.00 97.19 287 ASP A O 1
ATOM 2323 N N . LYS A 1 288 ? 12.803 -13.539 5.456 1.00 97.19 288 LYS A N 1
ATOM 2324 C CA . LYS A 1 288 ? 11.491 -13.671 4.809 1.00 97.19 288 LYS A CA 1
ATOM 2325 C C . LYS A 1 288 ? 11.562 -14.756 3.739 1.00 97.19 288 LYS A C 1
ATOM 2327 O O . LYS A 1 288 ? 10.711 -15.641 3.737 1.00 97.19 288 LYS A O 1
ATOM 2332 N N . PHE A 1 289 ? 12.609 -14.734 2.914 1.00 97.75 289 PHE A N 1
ATOM 2333 C CA . PHE A 1 289 ? 12.840 -15.703 1.848 1.00 97.75 289 PHE A CA 1
ATOM 2334 C C . PHE A 1 289 ? 12.968 -17.135 2.383 1.00 97.75 289 PHE A C 1
ATOM 2336 O O . PHE A 1 289 ? 12.394 -18.068 1.831 1.00 97.75 289 PHE A O 1
ATOM 2343 N N . ALA A 1 290 ? 13.608 -17.309 3.543 1.00 97.75 290 ALA A N 1
ATOM 2344 C CA . ALA A 1 290 ? 13.765 -18.605 4.200 1.00 97.75 290 ALA A CA 1
ATOM 2345 C C . ALA A 1 290 ? 12.446 -19.322 4.553 1.00 97.75 290 ALA A C 1
ATOM 2347 O O . ALA A 1 290 ? 12.475 -20.500 4.907 1.00 97.75 290 ALA A O 1
ATOM 2348 N N . ARG A 1 291 ? 11.301 -18.627 4.493 1.00 97.75 291 ARG A N 1
ATOM 2349 C CA . ARG A 1 291 ? 9.962 -19.214 4.667 1.00 97.75 291 ARG A CA 1
ATOM 2350 C C . ARG A 1 291 ? 9.524 -20.029 3.449 1.00 97.75 291 ARG A C 1
ATOM 2352 O O . ARG A 1 291 ? 8.675 -20.904 3.590 1.00 97.75 291 ARG A O 1
ATOM 2359 N N . TYR A 1 292 ? 10.097 -19.764 2.276 1.00 97.75 292 TYR A N 1
ATOM 2360 C CA . TYR A 1 292 ? 9.857 -20.532 1.053 1.00 97.75 292 TYR A CA 1
ATOM 2361 C C . TYR A 1 292 ? 10.730 -21.787 0.980 1.00 97.75 292 TYR A C 1
ATOM 2363 O O . TYR A 1 292 ? 10.327 -22.771 0.373 1.00 97.75 292 TYR A O 1
ATOM 2371 N N . CYS A 1 293 ? 11.883 -21.792 1.648 1.00 98.25 293 CYS A N 1
ATOM 2372 C CA . CYS A 1 293 ? 12.866 -22.866 1.552 1.00 98.25 293 CYS A CA 1
ATOM 2373 C C . CYS A 1 293 ? 12.469 -24.142 2.308 1.00 98.25 293 CYS A C 1
ATOM 2375 O O . CYS A 1 293 ? 12.016 -24.097 3.456 1.00 98.25 293 CYS A O 1
ATOM 2377 N N . GLN A 1 294 ? 12.759 -25.299 1.710 1.00 97.75 294 GLN A N 1
ATOM 2378 C CA . GLN A 1 294 ? 12.771 -26.574 2.422 1.00 97.75 294 GLN A CA 1
ATOM 2379 C C . GLN A 1 294 ? 13.888 -26.571 3.493 1.00 97.75 294 GLN A C 1
ATOM 2381 O O . GLN A 1 294 ? 14.991 -26.091 3.215 1.00 97.75 294 GLN A O 1
ATOM 2386 N N . PRO A 1 295 ? 13.677 -27.155 4.694 1.00 97.56 295 PRO A N 1
ATOM 2387 C CA . PRO A 1 295 ? 14.660 -27.113 5.782 1.00 97.56 295 PRO A CA 1
ATOM 2388 C C . PRO A 1 295 ? 16.076 -27.589 5.420 1.00 97.56 295 PRO A C 1
ATOM 2390 O O . PRO A 1 295 ? 17.041 -27.008 5.904 1.00 97.56 295 PRO A O 1
ATOM 2393 N N . SER A 1 296 ? 16.214 -28.600 4.555 1.00 97.94 296 SER A N 1
ATOM 2394 C CA . SER A 1 296 ? 17.515 -29.148 4.134 1.00 97.94 296 SER A CA 1
ATOM 2395 C C . SER A 1 296 ? 18.304 -28.243 3.184 1.00 97.94 296 SER A C 1
ATOM 2397 O O . SER A 1 296 ? 19.517 -28.387 3.098 1.00 97.94 296 SER A O 1
ATOM 2399 N N . HIS A 1 297 ? 17.636 -27.316 2.492 1.00 97.12 297 HIS A N 1
ATOM 2400 C CA . HIS A 1 297 ? 18.246 -26.402 1.513 1.00 97.12 297 HIS A CA 1
ATOM 2401 C C . HIS A 1 297 ? 18.295 -24.952 2.014 1.00 97.12 297 HIS A C 1
ATOM 2403 O O . HIS A 1 297 ? 18.825 -24.071 1.342 1.00 97.12 297 HIS A O 1
ATOM 2409 N N . LYS A 1 298 ? 17.741 -24.693 3.204 1.00 97.06 298 LYS A N 1
ATOM 2410 C CA . LYS A 1 298 ? 17.468 -23.352 3.722 1.00 97.06 298 LYS A CA 1
ATOM 2411 C C . LYS A 1 298 ? 18.695 -22.444 3.741 1.00 97.06 298 LYS A C 1
ATOM 2413 O O . LYS A 1 298 ? 18.601 -21.330 3.246 1.00 97.06 298 LYS A O 1
ATOM 2418 N N . GLU A 1 299 ? 19.817 -22.900 4.292 1.00 97.56 299 GLU A N 1
ATOM 2419 C CA . GLU A 1 299 ? 20.988 -22.034 4.499 1.00 97.56 299 GLU A CA 1
ATOM 2420 C C . GLU A 1 299 ? 21.653 -21.613 3.185 1.00 97.56 299 GLU A C 1
ATOM 2422 O O . GLU A 1 299 ? 21.962 -20.438 3.007 1.00 97.56 299 GLU A O 1
ATOM 2427 N N . HIS A 1 300 ? 21.787 -22.535 2.232 1.00 96.75 300 HIS A N 1
ATOM 2428 C CA . HIS A 1 300 ? 22.320 -22.219 0.906 1.00 96.75 300 HIS A CA 1
ATOM 2429 C C . HIS A 1 300 ? 21.391 -21.258 0.144 1.00 96.75 300 HIS A C 1
ATOM 2431 O O . HIS A 1 300 ? 21.838 -20.201 -0.288 1.00 96.75 300 HIS A O 1
ATOM 2437 N N . LEU A 1 301 ? 20.078 -21.529 0.106 1.00 97.75 301 LEU A N 1
ATOM 2438 C CA . LEU A 1 301 ? 19.109 -20.648 -0.563 1.00 97.75 301 LEU A CA 1
ATOM 2439 C C . LEU A 1 301 ? 19.007 -19.254 0.086 1.00 97.75 301 LEU A C 1
ATOM 2441 O O . LEU A 1 301 ? 18.729 -18.270 -0.598 1.00 97.75 301 LEU A O 1
ATOM 2445 N N . LYS A 1 302 ? 19.232 -19.145 1.406 1.00 97.69 302 LYS A N 1
ATOM 2446 C CA . LYS A 1 302 ? 19.334 -17.847 2.096 1.00 97.69 302 LYS A CA 1
ATOM 2447 C C . LYS A 1 302 ? 20.534 -17.034 1.609 1.00 97.69 302 LYS A C 1
ATOM 2449 O O . LYS A 1 302 ? 20.406 -15.816 1.514 1.00 97.69 302 LYS A O 1
ATOM 2454 N N . SER A 1 303 ? 21.664 -17.684 1.322 1.00 97.25 303 SER A N 1
ATOM 2455 C CA . SER A 1 303 ? 22.860 -17.022 0.787 1.00 97.25 303 SER A CA 1
ATOM 2456 C C . SER A 1 303 ? 22.576 -16.413 -0.586 1.00 97.25 303 SER A C 1
ATOM 2458 O O . SER A 1 303 ? 22.772 -15.216 -0.771 1.00 97.25 303 SER A O 1
ATOM 2460 N N . SER A 1 304 ? 21.987 -17.179 -1.506 1.00 97.38 304 SER A N 1
ATOM 2461 C CA . SER A 1 304 ? 21.650 -16.676 -2.844 1.00 97.38 304 SER A CA 1
ATOM 2462 C C . SER A 1 304 ? 20.586 -15.560 -2.785 1.00 97.38 304 SER A C 1
ATOM 2464 O O . SER A 1 304 ? 20.674 -14.565 -3.501 1.00 97.38 304 SER A O 1
ATOM 2466 N N . ALA A 1 305 ? 19.611 -15.646 -1.866 1.00 97.81 305 ALA A N 1
ATOM 2467 C CA . ALA A 1 305 ? 18.645 -14.562 -1.637 1.00 97.81 305 ALA A CA 1
ATOM 2468 C C . ALA A 1 305 ? 19.309 -13.273 -1.121 1.00 97.81 305 ALA A C 1
ATOM 2470 O O . ALA A 1 305 ? 18.931 -12.176 -1.536 1.00 97.81 305 ALA A O 1
ATOM 2471 N N . GLN A 1 306 ? 20.312 -13.399 -0.245 1.00 98.06 306 GLN A N 1
ATOM 2472 C CA . GLN A 1 306 ? 21.098 -12.265 0.242 1.00 98.06 306 GLN A CA 1
ATOM 2473 C C . GLN A 1 306 ? 21.837 -11.562 -0.904 1.00 98.06 306 GLN A C 1
ATOM 2475 O O . GLN A 1 306 ? 21.894 -10.334 -0.912 1.00 98.06 306 GLN A O 1
ATOM 2480 N N . GLU A 1 307 ? 22.365 -12.303 -1.878 1.00 97.69 307 GLU A N 1
ATOM 2481 C CA . GLU A 1 307 ? 23.010 -11.715 -3.057 1.00 97.69 307 GLU A CA 1
ATOM 2482 C C . GLU A 1 307 ? 22.016 -10.878 -3.880 1.00 97.69 307 GLU A C 1
ATOM 2484 O O . GLU A 1 307 ? 22.287 -9.710 -4.164 1.00 97.69 307 GLU A O 1
ATOM 2489 N N . VAL A 1 308 ? 20.814 -11.403 -4.160 1.00 98.00 308 VAL A N 1
ATOM 2490 C CA . VAL A 1 308 ? 19.759 -10.642 -4.864 1.00 98.00 308 VAL A CA 1
ATOM 2491 C C . VAL A 1 308 ? 19.359 -9.398 -4.064 1.00 98.00 308 VAL A C 1
ATOM 2493 O O . VAL A 1 308 ? 19.238 -8.306 -4.617 1.00 98.00 308 VAL A O 1
ATOM 2496 N N . PHE A 1 309 ? 19.213 -9.523 -2.744 1.00 98.12 309 PHE A N 1
ATOM 2497 C CA . PHE A 1 309 ? 18.881 -8.411 -1.852 1.00 98.12 309 PHE A CA 1
ATOM 2498 C C . PHE A 1 309 ? 19.922 -7.277 -1.875 1.00 98.12 309 PHE A C 1
ATOM 2500 O O . PHE A 1 309 ? 19.560 -6.102 -1.725 1.00 98.12 309 PHE A O 1
ATOM 2507 N N . VAL A 1 310 ? 21.205 -7.614 -2.058 1.00 97.75 310 VAL A N 1
ATOM 2508 C CA . VAL A 1 310 ? 22.295 -6.642 -2.241 1.00 97.75 310 VAL A CA 1
ATOM 2509 C C . VAL A 1 310 ? 22.190 -5.969 -3.604 1.00 97.75 310 VAL A C 1
ATOM 2511 O O . VAL A 1 310 ? 22.271 -4.744 -3.657 1.00 97.75 310 VAL A O 1
ATOM 2514 N N . LEU A 1 311 ? 21.934 -6.724 -4.679 1.00 97.94 311 LEU A N 1
ATOM 2515 C CA . LEU A 1 311 ? 21.740 -6.146 -6.013 1.00 97.94 311 LEU A CA 1
ATOM 2516 C C . LEU A 1 311 ? 20.590 -5.130 -6.027 1.00 97.94 311 LEU A C 1
ATOM 2518 O O . LEU A 1 311 ? 20.777 -4.023 -6.521 1.00 97.94 311 LEU A O 1
ATOM 2522 N N . TYR A 1 312 ? 19.448 -5.441 -5.403 1.00 98.31 312 TYR A N 1
ATOM 2523 C CA . TYR A 1 312 ? 18.359 -4.469 -5.228 1.00 98.31 312 TYR A CA 1
ATOM 2524 C C . TYR A 1 312 ? 18.795 -3.212 -4.462 1.00 98.31 312 TYR A C 1
ATOM 2526 O O . TYR A 1 312 ? 18.315 -2.129 -4.769 1.00 98.31 312 TYR A O 1
ATOM 2534 N N . GLY A 1 313 ? 19.693 -3.338 -3.478 1.00 97.50 313 GLY A N 1
ATOM 2535 C CA . GLY A 1 313 ? 20.250 -2.186 -2.761 1.00 97.50 313 GLY A CA 1
ATOM 2536 C C . GLY A 1 313 ? 21.016 -1.245 -3.691 1.00 97.50 313 GLY A C 1
ATOM 2537 O O . GLY A 1 313 ? 20.729 -0.057 -3.712 1.00 97.50 313 GLY A O 1
ATOM 2538 N N . VAL A 1 314 ? 21.893 -1.797 -4.536 1.00 97.38 314 VAL A N 1
ATOM 2539 C CA . VAL A 1 314 ? 22.632 -1.020 -5.549 1.00 97.38 314 VAL A CA 1
ATOM 2540 C C . VAL A 1 314 ? 21.674 -0.309 -6.512 1.00 97.38 314 VAL A C 1
ATOM 2542 O O . VAL A 1 314 ? 21.883 0.848 -6.856 1.00 97.38 314 VAL A O 1
ATOM 2545 N N . LEU A 1 315 ? 20.599 -0.983 -6.934 1.00 97.25 315 LEU A N 1
ATOM 2546 C CA . LEU A 1 315 ? 19.592 -0.386 -7.816 1.00 97.25 315 LEU A CA 1
ATOM 2547 C C . LEU A 1 315 ? 18.818 0.756 -7.155 1.00 97.25 315 LEU A C 1
ATOM 2549 O O . LEU A 1 315 ? 18.495 1.734 -7.825 1.00 97.25 315 LEU A O 1
ATOM 2553 N N . MET A 1 316 ? 18.522 0.633 -5.861 1.00 97.06 316 MET A N 1
ATOM 2554 C CA . MET A 1 316 ? 17.880 1.696 -5.092 1.00 97.06 316 MET A CA 1
ATOM 2555 C C . MET A 1 316 ? 18.794 2.914 -4.950 1.00 97.06 316 MET A C 1
ATOM 2557 O O . MET A 1 316 ? 18.325 4.021 -5.196 1.00 97.06 316 MET A O 1
ATOM 2561 N N . ASP A 1 317 ? 20.077 2.714 -4.629 1.00 95.75 317 ASP A N 1
ATOM 2562 C CA . ASP A 1 317 ? 21.060 3.802 -4.511 1.00 95.75 317 ASP A CA 1
ATOM 2563 C C . ASP A 1 317 ? 21.176 4.578 -5.837 1.00 95.75 317 ASP A C 1
ATOM 2565 O O . ASP A 1 317 ? 21.138 5.805 -5.852 1.00 95.75 317 ASP A O 1
ATOM 2569 N N . ASN A 1 318 ? 21.185 3.866 -6.970 1.00 92.69 318 ASN A N 1
ATOM 2570 C CA . ASN A 1 318 ? 21.206 4.470 -8.307 1.00 92.69 318 ASN A CA 1
ATOM 2571 C C . ASN A 1 318 ? 19.925 5.248 -8.674 1.00 92.69 318 ASN A C 1
ATOM 2573 O O . ASN A 1 318 ? 19.932 5.982 -9.657 1.00 92.69 318 ASN A O 1
ATOM 2577 N N . CYS A 1 319 ? 18.813 5.059 -7.953 1.00 88.19 319 CYS A N 1
ATOM 2578 C CA . CYS A 1 319 ? 17.569 5.805 -8.182 1.00 88.19 319 CYS A CA 1
ATOM 2579 C C . CYS A 1 319 ? 17.481 7.099 -7.355 1.00 88.19 319 CYS A C 1
ATOM 2581 O O . CYS A 1 319 ? 16.580 7.899 -7.607 1.00 88.19 319 CYS A O 1
ATOM 2583 N N . GLU A 1 320 ? 18.338 7.278 -6.342 1.00 75.50 320 GLU A N 1
ATOM 2584 C CA . GLU A 1 320 ? 18.352 8.477 -5.489 1.00 75.50 320 GLU A CA 1
ATOM 2585 C C . GLU A 1 320 ? 19.177 9.637 -6.092 1.00 75.50 320 GLU A C 1
ATOM 2587 O O . GLU A 1 320 ? 19.035 10.774 -5.634 1.00 75.50 320 GLU A O 1
ATOM 2592 N N . GLU A 1 321 ? 19.997 9.370 -7.118 1.00 54.34 321 GLU A N 1
ATOM 2593 C CA . GLU A 1 321 ? 20.831 10.353 -7.844 1.00 54.34 321 GLU A CA 1
ATOM 2594 C C . GLU A 1 321 ? 20.122 11.011 -9.043 1.00 54.34 321 GLU A C 1
ATOM 2596 O O . GLU A 1 321 ? 20.287 12.244 -9.215 1.00 54.34 321 GLU A O 1
#

Sequence (321 aa):
MAWAKTSWACHGVPAAVEAELCQLSSAHMESKSITCGFLTDSLSQVAWHGDGTYFIEAQQGYFWNFDSSITYNAWVKLWPGRFAALSLTELSELVLAALDPHAPVAETFAFIKKQHGAQEAPWVVHFYQDTTHTAEALESTVPSQPIQDIRLQRVERDPEKPKFFRWAVSKWSGQPHPKDSWELNLEKGQKVKVWEHMGNNCRVPEDARNTYTQFQNDMRKLLVPGQLREFPPFREYMSDCTNAACQPLKEDTELGICAHDLQMLLEGSGQYCYDWLKEERNVWHPDKFARYCQPSHKEHLKSSAQEVFVLYGVLMDNCEE

Organism: NCBI:txid1769908